Protein AF-A0AA48L4N9-F1 (afdb_monomer_lite)

Organism: NCBI:txid279322

Secondary structure (DSSP, 8-state):
----PPPEEEE--SSS-HHHHHHHHHHHHHH-TTSPEEEE---SS---SSSS-HHHHHHHHHHHHHHHHHHHHHHHS-TT-TT-EEEEEEEEEE---TT-----HHHHHTSS--------EEEEEEEESS---GGGSTTEEEEEEE----------------------------------------------------PPPPPPP-

Foldseek 3Di:
DPDLPDAAEDEFWLDDDLVVVLVVLLVCCVVCQAHKHKYKHDDPDDDPDPDDARQVSRVVVSVVSVVSSQVVNLVPDDVVCQLWWKKKKKAKDWDDPPCPPPPPVCVVVVPPDPDDDDTHMMMMMMIHRDDPPCCPPPRIDMDIGGNPPPPPPPPPDPDDDDDDDDDDDDDDDDDDDDDDDDDDDDDDDDDDDDDDDDDDDDDDDD

Sequence (206 aa):
MDEAEEPHRIRITTSGKTAPLALEALTFLKNNPTRPLVLHTIPLEPSTKPGLHPATLAAPRLVSLVEKVKREYIASLSPKKEKQGLWQYTETGLVVPAETERPSLERVLSGKTKPKMTHRPYLEITLSTQPLGLEKGRNVTCQTVFVERRRGSRGKGKSKTEEGDEDGGGGHNSGGELCADVGEPVARMKRKSEVTAVSPSKRPRT

pLDDT: mean 81.25, std 17.07, range [40.97, 98.5]

Structure (mmCIF, N/CA/C/O backbone):
data_AF-A0AA48L4N9-F1
#
_entry.id   AF-A0AA48L4N9-F1
#
loop_
_atom_site.group_PDB
_atom_site.id
_atom_site.type_symbol
_atom_site.label_atom_id
_atom_site.label_alt_id
_atom_site.label_comp_id
_atom_site.label_asym_id
_atom_site.label_entity_id
_atom_site.label_seq_id
_atom_site.pdbx_PDB_ins_code
_atom_site.Cartn_x
_atom_site.Cartn_y
_atom_site.Cartn_z
_atom_site.occupancy
_atom_site.B_iso_or_equiv
_atom_site.auth_seq_id
_atom_site.auth_comp_id
_atom_site.auth_asym_id
_atom_site.auth_atom_id
_atom_site.pdbx_PDB_model_num
ATOM 1 N N . MET A 1 1 ? -30.398 -4.428 -5.389 1.00 43.22 1 MET A N 1
ATOM 2 C CA . MET A 1 1 ? -29.175 -4.668 -6.177 1.00 43.22 1 MET A CA 1
ATOM 3 C C . MET A 1 1 ? -28.264 -3.516 -5.828 1.00 43.22 1 MET A C 1
ATOM 5 O O . MET A 1 1 ? -28.372 -2.472 -6.452 1.00 43.22 1 MET A O 1
ATOM 9 N N . ASP A 1 2 ? -27.518 -3.646 -4.734 1.00 54.47 2 ASP A N 1
ATOM 10 C CA . ASP A 1 2 ? -26.580 -2.608 -4.318 1.00 54.47 2 ASP A CA 1
ATOM 11 C C . ASP A 1 2 ? -25.495 -2.510 -5.389 1.00 54.47 2 ASP A C 1
ATOM 13 O O . ASP A 1 2 ? -24.829 -3.504 -5.693 1.00 54.47 2 ASP A O 1
ATOM 17 N N . GLU A 1 3 ? -25.382 -1.346 -6.026 1.00 65.56 3 GLU A N 1
ATOM 18 C CA . GLU A 1 3 ? -24.263 -1.041 -6.909 1.00 65.56 3 GLU A CA 1
ATOM 19 C C . GLU A 1 3 ? -22.984 -1.292 -6.112 1.00 65.56 3 GLU A C 1
ATOM 21 O O . GLU A 1 3 ? -22.753 -0.666 -5.077 1.00 65.56 3 GLU A O 1
ATOM 26 N N . ALA A 1 4 ? -22.188 -2.271 -6.544 1.00 68.81 4 ALA A N 1
ATOM 27 C CA . ALA A 1 4 ? -20.903 -2.561 -5.933 1.00 68.81 4 ALA A CA 1
ATOM 28 C C . ALA A 1 4 ? -20.014 -1.328 -6.127 1.00 68.81 4 ALA A C 1
ATOM 30 O O . ALA A 1 4 ? -19.430 -1.136 -7.193 1.00 68.81 4 ALA A O 1
ATOM 31 N N . GLU A 1 5 ? -19.993 -0.458 -5.118 1.00 85.94 5 GLU A N 1
ATOM 32 C CA . GLU A 1 5 ? -19.334 0.835 -5.196 1.00 85.94 5 GLU A CA 1
ATOM 33 C C . GLU A 1 5 ? -17.850 0.619 -5.506 1.00 85.94 5 GLU A C 1
ATOM 35 O O . GLU A 1 5 ? -17.136 -0.091 -4.790 1.00 85.94 5 GLU A O 1
ATOM 40 N N . GLU A 1 6 ? -17.394 1.191 -6.620 1.00 93.31 6 GLU A N 1
ATOM 41 C CA . GLU A 1 6 ? -16.059 0.936 -7.149 1.00 93.31 6 GLU A CA 1
ATOM 42 C C . GLU A 1 6 ? -14.987 1.289 -6.101 1.00 93.31 6 GLU A C 1
ATOM 44 O O . GLU A 1 6 ? -15.064 2.364 -5.508 1.00 93.31 6 GLU A O 1
ATOM 49 N N . PRO A 1 7 ? -13.963 0.455 -5.843 1.00 96.19 7 PRO A N 1
ATOM 50 C CA . PRO A 1 7 ? -12.910 0.767 -4.872 1.00 96.19 7 PRO A CA 1
ATOM 51 C C . PRO A 1 7 ? -12.285 2.151 -5.107 1.00 96.19 7 PRO A C 1
ATOM 53 O O . PRO A 1 7 ? -11.991 2.526 -6.241 1.00 96.19 7 PRO A O 1
ATOM 56 N N . HIS A 1 8 ? -12.023 2.909 -4.039 1.00 97.44 8 HIS A N 1
ATOM 57 C CA . HIS A 1 8 ? -11.314 4.185 -4.173 1.00 97.44 8 HIS A CA 1
ATOM 58 C C . HIS A 1 8 ? -9.815 3.932 -4.327 1.00 97.44 8 HIS A C 1
ATOM 60 O O . HIS A 1 8 ? -9.183 3.363 -3.438 1.00 97.44 8 HIS A O 1
ATOM 66 N N . ARG A 1 9 ? -9.242 4.330 -5.466 1.00 97.88 9 ARG A N 1
ATOM 67 C CA . ARG A 1 9 ? -7.856 4.023 -5.840 1.00 97.88 9 ARG A CA 1
ATOM 68 C C . ARG A 1 9 ? -6.946 5.238 -5.663 1.00 97.88 9 ARG A C 1
ATOM 70 O O . ARG A 1 9 ? -7.189 6.288 -6.249 1.00 97.88 9 ARG A O 1
ATOM 77 N N . ILE A 1 10 ? -5.852 5.064 -4.921 1.00 97.56 10 ILE A N 1
ATOM 78 C CA . ILE A 1 10 ? -4.785 6.052 -4.740 1.00 97.56 10 ILE A CA 1
ATOM 79 C C . ILE A 1 10 ? -3.473 5.482 -5.284 1.00 97.56 10 ILE A C 1
ATOM 81 O O . ILE A 1 10 ? -2.927 4.492 -4.786 1.00 97.56 10 ILE A O 1
ATOM 85 N N . ARG A 1 11 ? -2.914 6.150 -6.293 1.00 97.00 11 ARG A N 1
ATOM 86 C CA . ARG A 1 11 ? -1.624 5.774 -6.875 1.00 97.00 11 ARG A CA 1
ATOM 87 C C . ARG A 1 11 ? -0.465 6.349 -6.066 1.00 97.00 11 ARG A C 1
ATOM 89 O O . ARG A 1 11 ? -0.359 7.560 -5.880 1.00 97.00 11 ARG A O 1
ATOM 96 N N . ILE A 1 12 ? 0.477 5.490 -5.686 1.00 97.81 12 ILE A N 1
ATOM 97 C CA . ILE A 1 12 ? 1.725 5.887 -5.031 1.00 97.81 12 ILE A CA 1
ATOM 98 C C . ILE A 1 12 ? 2.845 5.985 -6.058 1.00 97.81 12 ILE A C 1
ATOM 100 O O . ILE A 1 12 ? 3.190 5.023 -6.745 1.00 97.81 12 ILE A O 1
ATOM 104 N N . THR A 1 13 ? 3.433 7.173 -6.148 1.00 96.69 13 THR A N 1
ATOM 105 C CA . THR A 1 13 ? 4.569 7.467 -7.022 1.00 96.69 13 THR A CA 1
ATOM 106 C C . THR A 1 13 ? 5.858 7.615 -6.213 1.00 96.69 13 THR A C 1
ATOM 108 O O . THR A 1 13 ? 5.858 7.673 -4.980 1.00 96.69 13 THR A O 1
ATOM 111 N N . THR A 1 14 ? 6.990 7.669 -6.913 1.00 95.19 14 THR A N 1
ATOM 112 C CA . THR A 1 14 ? 8.309 7.876 -6.298 1.00 95.19 14 THR A CA 1
ATOM 113 C C . THR A 1 14 ? 8.463 9.274 -5.691 1.00 95.19 14 THR A C 1
ATOM 115 O O . THR A 1 14 ? 9.240 9.459 -4.755 1.00 95.19 14 THR A O 1
ATOM 118 N N . SER A 1 15 ? 7.706 10.257 -6.185 1.00 92.69 15 SER A N 1
ATOM 119 C CA . SER A 1 15 ? 7.780 11.665 -5.796 1.00 92.69 15 SER A CA 1
ATOM 120 C C . SER A 1 15 ? 6.551 12.130 -5.000 1.00 92.69 15 SER A C 1
ATOM 122 O O . SER A 1 15 ? 5.543 11.441 -4.866 1.00 92.69 15 SER A O 1
ATOM 124 N N . GLY A 1 16 ? 6.647 13.304 -4.374 1.00 93.12 16 GLY A N 1
ATOM 125 C CA . GLY A 1 16 ? 5.565 13.909 -3.584 1.00 93.12 16 GLY A CA 1
ATOM 126 C C . GLY A 1 16 ? 5.697 13.690 -2.075 1.00 93.12 16 GLY A C 1
ATOM 127 O O . GLY A 1 16 ? 6.661 13.086 -1.605 1.00 93.12 16 GLY A O 1
ATOM 128 N N . LYS A 1 17 ? 4.726 14.191 -1.311 1.00 96.81 17 LYS A N 1
ATOM 129 C CA . LYS A 1 17 ? 4.701 14.109 0.156 1.00 96.81 17 LYS A CA 1
ATOM 130 C C . LYS A 1 17 ? 3.718 13.020 0.594 1.00 96.81 17 LYS A C 1
ATOM 132 O O . LYS A 1 17 ? 2.605 12.965 0.087 1.00 96.81 17 LYS A O 1
ATOM 137 N N . THR A 1 18 ? 4.105 12.174 1.547 1.00 96.69 18 THR A N 1
ATOM 138 C CA . THR A 1 18 ? 3.243 11.092 2.070 1.00 96.69 18 THR A CA 1
ATOM 139 C C . THR A 1 18 ? 2.185 11.588 3.052 1.00 96.69 18 THR A C 1
ATOM 141 O O . THR A 1 18 ? 1.129 10.981 3.163 1.00 96.69 18 THR A O 1
ATOM 144 N N . ALA A 1 19 ? 2.443 12.693 3.756 1.00 97.19 19 ALA A N 1
ATOM 145 C CA . ALA A 1 19 ? 1.516 13.257 4.735 1.00 97.19 19 ALA A CA 1
ATOM 146 C C . ALA A 1 19 ? 0.118 13.595 4.171 1.00 97.19 19 ALA A C 1
ATOM 148 O O . ALA A 1 19 ? -0.846 13.115 4.760 1.00 97.19 19 ALA A O 1
ATOM 149 N N . PRO A 1 20 ? -0.030 14.343 3.057 1.00 98.06 20 PRO A N 1
ATOM 150 C CA . PRO A 1 20 ? -1.355 14.625 2.501 1.00 98.06 20 PRO A CA 1
ATOM 151 C C . PRO A 1 20 ? -2.091 13.354 2.055 1.00 98.06 20 PRO A C 1
ATOM 153 O O . PRO A 1 20 ? -3.266 13.211 2.361 1.00 98.06 20 PRO A O 1
ATOM 156 N N . LEU A 1 21 ? -1.387 12.395 1.440 1.00 98.19 21 LEU A N 1
ATOM 157 C CA . LEU A 1 21 ? -1.974 11.110 1.035 1.00 98.19 21 LEU A CA 1
ATOM 158 C C . LEU A 1 21 ? -2.482 10.303 2.237 1.00 98.19 21 LEU A C 1
ATOM 160 O O . LEU A 1 21 ? -3.503 9.632 2.148 1.00 98.19 21 LEU A O 1
ATOM 164 N N . ALA A 1 22 ? -1.776 10.364 3.371 1.00 98.31 22 ALA A N 1
ATOM 165 C CA . ALA A 1 22 ? -2.206 9.687 4.591 1.00 98.31 22 ALA A CA 1
ATOM 166 C C . ALA A 1 22 ? -3.497 10.307 5.137 1.00 98.31 22 ALA A C 1
ATOM 168 O O . ALA A 1 22 ? -4.407 9.580 5.521 1.00 98.31 22 ALA A O 1
ATOM 169 N N . LEU A 1 23 ? -3.583 11.641 5.140 1.00 98.19 23 LEU A N 1
ATOM 170 C CA . LEU A 1 23 ? -4.777 12.360 5.583 1.00 98.19 23 LEU A CA 1
ATOM 171 C C . LEU A 1 23 ? -5.979 12.054 4.685 1.00 98.19 23 LEU A C 1
ATOM 173 O O . LEU A 1 23 ? -7.061 11.776 5.197 1.00 98.19 23 LEU A O 1
ATOM 177 N N . GLU A 1 24 ? -5.782 12.056 3.368 1.00 98.25 24 GLU A N 1
ATOM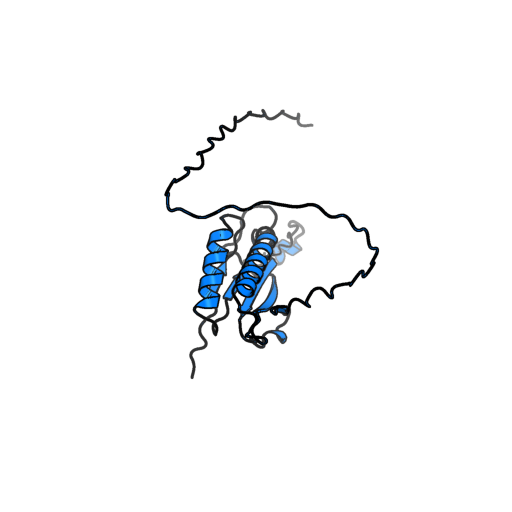 178 C CA . GLU A 1 24 ? -6.801 11.685 2.383 1.00 98.25 24 GLU A CA 1
ATOM 179 C C . GLU A 1 24 ? -7.308 10.256 2.615 1.00 98.25 24 GLU A C 1
ATOM 181 O O . GLU A 1 24 ? -8.504 10.050 2.814 1.00 98.25 24 GLU A O 1
ATOM 186 N N . ALA A 1 25 ? -6.395 9.285 2.720 1.00 98.31 25 ALA A N 1
ATOM 187 C CA . ALA A 1 25 ? -6.717 7.889 3.008 1.00 98.31 25 ALA A CA 1
ATOM 188 C C . ALA A 1 25 ? -7.495 7.713 4.325 1.00 98.31 25 ALA A C 1
ATOM 190 O O . ALA A 1 25 ? -8.476 6.972 4.385 1.00 98.31 25 ALA A O 1
ATOM 191 N N . LEU A 1 26 ? -7.082 8.407 5.389 1.00 98.06 26 LEU A N 1
ATOM 192 C CA . LEU A 1 26 ? -7.761 8.362 6.685 1.00 98.06 26 LEU A CA 1
ATOM 193 C C . LEU A 1 26 ? -9.154 8.978 6.634 1.00 98.06 26 LEU A C 1
ATOM 195 O O . LEU A 1 26 ? -10.079 8.450 7.246 1.00 98.06 26 LEU A O 1
ATOM 199 N N . THR A 1 27 ? -9.295 10.093 5.923 1.00 98.06 27 THR A N 1
ATOM 200 C CA . THR A 1 27 ? -10.578 10.777 5.737 1.00 98.06 27 THR A CA 1
ATOM 201 C C . THR A 1 27 ? -11.531 9.874 4.966 1.00 98.06 27 THR A C 1
ATOM 203 O O . THR A 1 27 ? -12.667 9.671 5.386 1.00 98.06 27 THR A O 1
ATOM 206 N N . PHE A 1 28 ? -11.036 9.239 3.902 1.00 98.00 28 PHE A N 1
ATOM 207 C CA . PHE A 1 28 ? -11.793 8.284 3.110 1.00 98.00 28 PHE A CA 1
ATOM 208 C C . PHE A 1 28 ? -12.288 7.091 3.942 1.00 98.00 28 PHE A C 1
ATOM 210 O O . PHE A 1 28 ? -13.485 6.816 3.944 1.00 98.00 28 PHE A O 1
ATOM 217 N N . LEU A 1 29 ? -11.406 6.427 4.702 1.00 97.00 29 LEU A N 1
ATOM 218 C CA . LEU A 1 29 ? -11.773 5.263 5.527 1.00 97.00 29 LEU A CA 1
ATOM 219 C C . LEU A 1 29 ? -12.779 5.599 6.641 1.00 97.00 29 LEU A C 1
ATOM 221 O O . LEU A 1 29 ? -13.528 4.727 7.078 1.00 97.00 29 LEU A O 1
ATOM 225 N N . LYS A 1 30 ? -12.781 6.844 7.133 1.00 95.75 30 LYS A N 1
ATOM 226 C CA . LYS A 1 30 ? -13.740 7.311 8.147 1.00 95.75 30 LYS A CA 1
ATOM 227 C C . LYS A 1 30 ? -15.105 7.623 7.545 1.00 95.75 30 LYS A C 1
ATOM 229 O O . LYS A 1 30 ? -16.116 7.298 8.159 1.00 95.75 30 LYS A O 1
ATOM 234 N N . ASN A 1 31 ? -15.120 8.238 6.366 1.00 96.81 31 ASN A N 1
ATOM 235 C CA . ASN A 1 31 ? -16.351 8.676 5.716 1.00 96.81 31 ASN A CA 1
ATOM 236 C C . ASN A 1 31 ? -17.063 7.528 4.985 1.00 96.81 31 ASN A C 1
ATOM 238 O O . ASN A 1 31 ? -18.287 7.527 4.925 1.00 96.81 31 ASN A O 1
ATOM 242 N N . ASN A 1 32 ? -16.316 6.540 4.478 1.00 96.56 32 ASN A N 1
ATOM 243 C CA . ASN A 1 32 ? -16.841 5.452 3.648 1.00 96.56 32 ASN A CA 1
ATOM 244 C C . ASN A 1 32 ? -16.434 4.076 4.213 1.00 96.56 32 ASN A C 1
ATOM 246 O O . ASN A 1 32 ? -15.574 3.404 3.645 1.00 96.56 32 ASN A O 1
ATOM 250 N N . PRO A 1 33 ? -17.011 3.622 5.343 1.00 93.69 33 PRO A N 1
ATOM 251 C CA . PRO A 1 33 ? -16.568 2.392 6.006 1.00 93.69 33 PRO A CA 1
ATOM 252 C C . PRO A 1 33 ? -16.837 1.119 5.188 1.00 93.69 33 PRO A C 1
ATOM 254 O O . PRO A 1 33 ? -16.114 0.134 5.331 1.00 93.69 33 PRO A O 1
ATOM 257 N N . THR A 1 34 ? -17.866 1.121 4.342 1.00 94.38 34 THR A N 1
ATOM 258 C CA . THR A 1 34 ? -18.246 -0.006 3.475 1.00 94.38 34 THR A CA 1
ATOM 259 C C . THR A 1 34 ? -17.372 -0.119 2.231 1.00 94.38 34 THR A C 1
ATOM 261 O O . THR A 1 34 ? -17.282 -1.198 1.648 1.00 94.38 34 THR A O 1
ATOM 264 N N . ARG A 1 35 ? -16.718 0.974 1.822 1.00 95.88 35 ARG A N 1
ATOM 265 C CA . ARG A 1 35 ? -15.995 1.051 0.557 1.00 95.88 35 ARG A CA 1
ATOM 266 C C . ARG A 1 35 ? -14.500 0.792 0.761 1.00 95.88 35 ARG A C 1
ATOM 268 O O . ARG A 1 35 ? -13.866 1.463 1.579 1.00 95.88 35 ARG A O 1
ATOM 275 N N . PRO A 1 36 ? -13.897 -0.141 0.010 1.00 97.12 36 PRO A N 1
ATOM 276 C CA . PRO A 1 36 ? -12.476 -0.426 0.134 1.00 97.12 36 PRO A CA 1
ATOM 277 C C . PRO A 1 36 ? -11.601 0.695 -0.446 1.00 97.12 36 PRO A C 1
ATOM 279 O O . PRO A 1 36 ? -11.910 1.289 -1.484 1.00 97.12 36 PRO A O 1
ATOM 282 N N . LEU A 1 37 ? -10.472 0.944 0.222 1.00 98.12 37 LEU A N 1
ATOM 283 C CA . LEU A 1 37 ? -9.410 1.847 -0.216 1.00 98.12 37 LEU A CA 1
ATOM 284 C C . LEU A 1 37 ? -8.263 1.037 -0.820 1.00 98.12 37 LEU A C 1
ATOM 286 O O . LEU A 1 37 ? -7.670 0.210 -0.134 1.00 98.12 37 LEU A O 1
ATOM 290 N N . VAL A 1 38 ? -7.890 1.319 -2.060 1.00 98.38 38 VAL A N 1
ATOM 291 C CA . VAL A 1 38 ? -6.822 0.626 -2.784 1.00 98.38 38 VAL A CA 1
ATOM 292 C C . VAL A 1 38 ? -5.638 1.564 -2.977 1.00 98.38 38 VAL A C 1
ATOM 294 O O . VAL A 1 38 ? -5.750 2.583 -3.652 1.00 98.38 38 VAL A O 1
ATOM 297 N N . LEU A 1 39 ? -4.478 1.216 -2.425 1.00 98.50 39 LEU A N 1
ATOM 298 C CA . LEU A 1 39 ? -3.225 1.938 -2.636 1.00 98.50 39 LEU A CA 1
ATOM 299 C C . LEU A 1 39 ? -2.275 1.089 -3.485 1.00 98.50 39 LEU A C 1
ATOM 301 O O . LEU A 1 39 ? -1.935 -0.024 -3.094 1.00 98.50 39 LEU A O 1
ATOM 305 N N . HIS A 1 40 ? -1.811 1.598 -4.628 1.00 98.06 40 HIS A N 1
ATOM 306 C CA . HIS A 1 40 ? -1.042 0.785 -5.583 1.00 98.06 40 HIS A CA 1
ATOM 307 C C . HIS A 1 40 ? 0.141 1.521 -6.222 1.00 98.06 40 HIS A C 1
ATOM 309 O O . HIS A 1 40 ? 0.184 2.750 -6.278 1.00 98.06 40 HIS A O 1
ATOM 315 N N . THR A 1 41 ? 1.109 0.761 -6.746 1.00 97.50 41 THR A N 1
ATOM 316 C CA . THR A 1 41 ? 2.294 1.288 -7.459 1.00 97.50 41 THR A CA 1
ATOM 317 C C . THR A 1 41 ? 2.231 1.154 -8.982 1.00 97.50 41 THR A C 1
ATOM 319 O O . THR A 1 41 ? 3.195 1.508 -9.667 1.00 97.50 41 THR A O 1
ATOM 322 N N . ILE A 1 42 ? 1.114 0.661 -9.530 1.00 94.88 42 ILE A N 1
ATOM 323 C CA . ILE A 1 42 ? 0.928 0.461 -10.978 1.00 94.88 42 ILE A CA 1
ATOM 324 C C . ILE A 1 42 ? 1.223 1.779 -11.732 1.00 94.88 42 ILE A C 1
ATOM 326 O O . ILE A 1 42 ? 0.655 2.828 -11.398 1.00 94.88 42 ILE A O 1
ATOM 330 N N . PRO A 1 43 ? 2.152 1.779 -12.707 1.00 88.12 43 PRO A N 1
ATOM 331 C CA . PRO A 1 43 ? 2.446 2.960 -13.506 1.00 88.12 43 PRO A CA 1
ATOM 332 C C . PRO A 1 43 ? 1.321 3.214 -14.515 1.00 88.12 43 PRO A C 1
ATOM 334 O O . PRO A 1 43 ? 0.747 2.272 -15.048 1.00 88.12 43 PRO A O 1
ATOM 337 N N . LEU A 1 44 ? 1.050 4.486 -14.812 1.00 85.56 44 LEU A N 1
ATOM 338 C CA . LEU A 1 44 ? 0.113 4.843 -15.882 1.00 85.56 44 LEU A CA 1
ATOM 339 C C . LEU A 1 44 ? 0.730 4.609 -17.270 1.00 85.56 44 LEU A C 1
ATOM 341 O O . LEU A 1 44 ? 0.046 4.178 -18.181 1.00 85.56 44 LEU A O 1
ATOM 345 N N . GLU A 1 45 ? 2.041 4.840 -17.394 1.00 85.00 45 GLU A N 1
ATOM 346 C CA . GLU A 1 45 ? 2.760 4.829 -18.669 1.00 85.00 45 GLU A CA 1
ATOM 347 C C . GLU A 1 45 ? 4.042 3.986 -18.585 1.00 85.00 45 GLU A C 1
ATOM 349 O O . GLU A 1 45 ? 4.681 3.932 -17.520 1.00 85.00 45 GLU A O 1
ATOM 354 N N . PRO A 1 46 ? 4.471 3.347 -19.689 1.00 80.19 46 PRO A N 1
ATOM 355 C CA . PRO A 1 46 ? 5.742 2.640 -19.746 1.00 80.19 46 PRO A CA 1
ATOM 356 C C . PRO A 1 46 ? 6.911 3.619 -19.561 1.00 80.19 46 PRO A C 1
ATOM 358 O O . PRO A 1 46 ? 7.109 4.550 -20.338 1.00 80.19 46 PRO A O 1
ATOM 361 N N . SER A 1 47 ? 7.736 3.394 -18.536 1.00 79.00 47 SER A N 1
ATOM 362 C CA . SER A 1 47 ? 8.973 4.161 -18.361 1.00 79.00 47 SER A CA 1
ATOM 363 C C . SER A 1 47 ? 9.970 3.816 -19.468 1.00 79.00 47 SER A C 1
ATOM 365 O O . SER A 1 47 ? 10.404 2.671 -19.576 1.00 79.00 47 SER A O 1
ATOM 367 N N . THR A 1 48 ? 10.395 4.816 -20.240 1.00 79.75 48 THR A N 1
ATOM 368 C CA . THR A 1 48 ? 11.447 4.693 -21.266 1.00 79.75 48 THR A CA 1
ATOM 369 C C . THR A 1 48 ? 12.862 4.755 -20.687 1.00 79.75 48 THR A C 1
ATOM 371 O O . THR A 1 48 ? 13.838 4.479 -21.383 1.00 79.75 48 THR A O 1
ATOM 374 N N . LYS A 1 49 ? 12.999 5.122 -19.407 1.00 81.62 49 LYS A N 1
ATOM 375 C CA . LYS A 1 49 ? 14.303 5.319 -18.771 1.00 81.62 49 LYS A CA 1
ATOM 376 C C . LYS A 1 49 ? 14.939 3.978 -18.387 1.00 81.62 49 LYS A C 1
ATOM 378 O O . LYS A 1 49 ? 14.269 3.165 -17.746 1.00 81.62 49 LYS A O 1
ATOM 383 N N . PRO A 1 50 ? 16.227 3.758 -18.712 1.00 78.88 50 PRO A N 1
ATOM 384 C CA . PRO A 1 50 ? 16.959 2.594 -18.233 1.00 78.88 50 PRO A CA 1
ATOM 385 C C . PRO A 1 50 ? 17.128 2.682 -16.710 1.00 78.88 50 PRO A C 1
ATOM 387 O O . PRO A 1 50 ? 17.552 3.711 -16.187 1.00 78.88 50 PRO A O 1
ATOM 390 N N . GLY A 1 51 ? 16.791 1.610 -15.995 1.00 86.81 51 GLY A N 1
ATOM 391 C CA . GLY A 1 51 ? 16.906 1.547 -14.539 1.00 86.81 51 GLY A CA 1
ATOM 392 C C . GLY A 1 51 ? 15.838 0.668 -13.899 1.00 86.81 51 GLY A C 1
ATOM 393 O O . GLY A 1 51 ? 15.111 -0.054 -14.583 1.00 86.81 51 GLY A O 1
ATOM 394 N N . LEU A 1 52 ? 15.757 0.730 -12.569 1.00 89.38 52 LEU A N 1
ATOM 395 C CA . LEU A 1 52 ? 14.722 0.031 -11.817 1.00 89.38 52 LEU A CA 1
ATOM 396 C C . LEU A 1 52 ? 13.347 0.637 -12.127 1.00 89.38 52 LEU A C 1
ATOM 398 O O . LEU A 1 52 ? 13.197 1.856 -12.221 1.00 89.38 52 LEU A O 1
ATOM 402 N N . HIS A 1 53 ? 12.341 -0.219 -12.280 1.00 90.19 53 HIS A N 1
ATOM 403 C CA . HIS A 1 53 ? 10.996 0.213 -12.634 1.00 90.19 53 HIS A CA 1
ATOM 404 C C . HIS A 1 53 ? 10.410 1.156 -11.554 1.00 90.19 53 HIS A C 1
ATOM 406 O O . HIS A 1 53 ? 10.564 0.876 -10.360 1.00 90.19 53 HIS A O 1
ATOM 412 N N . PRO A 1 54 ? 9.702 2.249 -11.921 1.00 92.19 54 PRO A N 1
ATOM 413 C CA . PRO A 1 54 ? 9.175 3.215 -10.950 1.00 92.19 54 PRO A CA 1
ATOM 414 C C . PRO A 1 54 ? 8.281 2.598 -9.872 1.00 92.19 54 PRO A C 1
ATOM 416 O O . PRO A 1 54 ? 8.297 3.054 -8.732 1.00 92.19 54 PRO A O 1
ATOM 419 N N . ALA A 1 55 ? 7.538 1.540 -10.210 1.00 93.50 55 ALA A N 1
ATOM 420 C CA . ALA A 1 55 ? 6.696 0.834 -9.248 1.00 93.50 55 ALA A CA 1
ATOM 421 C C . ALA A 1 55 ? 7.517 0.174 -8.127 1.00 93.50 55 ALA A C 1
ATOM 423 O O . ALA A 1 55 ? 7.129 0.228 -6.962 1.00 93.50 55 ALA A O 1
ATOM 424 N N . THR A 1 56 ? 8.686 -0.386 -8.459 1.00 94.50 56 THR A N 1
ATOM 425 C CA . THR A 1 56 ? 9.606 -0.970 -7.474 1.00 94.50 56 THR A CA 1
ATOM 426 C C . THR A 1 56 ? 10.179 0.106 -6.560 1.00 94.50 56 THR A C 1
ATOM 428 O O . THR A 1 56 ? 10.258 -0.088 -5.352 1.00 94.50 56 THR A O 1
ATOM 431 N N . LEU A 1 57 ? 10.524 1.269 -7.119 1.00 95.25 57 LEU A N 1
ATOM 432 C CA . LEU A 1 57 ? 11.021 2.407 -6.343 1.00 95.25 57 LEU A CA 1
ATOM 433 C C . LEU A 1 57 ? 9.943 3.004 -5.422 1.00 95.25 57 LEU A C 1
ATOM 435 O O . LEU A 1 57 ? 10.262 3.513 -4.351 1.00 95.25 57 LEU A O 1
ATOM 439 N N . ALA A 1 58 ? 8.669 2.942 -5.817 1.00 96.88 58 ALA A N 1
ATOM 440 C CA . ALA A 1 58 ? 7.549 3.444 -5.022 1.00 96.88 58 ALA A CA 1
ATOM 441 C C . ALA A 1 58 ? 7.093 2.472 -3.914 1.00 96.88 58 ALA A C 1
ATOM 443 O O . ALA A 1 58 ? 6.445 2.906 -2.961 1.00 96.88 58 ALA A O 1
ATOM 444 N N . ALA A 1 59 ? 7.439 1.182 -3.995 1.00 97.12 59 ALA A N 1
ATOM 445 C CA . ALA A 1 59 ? 6.946 0.162 -3.067 1.00 97.12 59 ALA A CA 1
ATOM 446 C C . ALA A 1 59 ? 7.300 0.423 -1.583 1.00 97.12 59 ALA A C 1
ATOM 448 O O . ALA A 1 59 ? 6.383 0.391 -0.760 1.00 97.12 59 ALA A O 1
ATOM 449 N N . PRO A 1 60 ? 8.546 0.784 -1.197 1.00 97.75 60 PRO A N 1
ATOM 450 C CA . PRO A 1 60 ? 8.866 1.084 0.207 1.00 97.75 60 PRO A CA 1
ATOM 451 C C . PRO A 1 60 ? 8.046 2.252 0.770 1.00 97.75 60 PRO A C 1
ATOM 453 O O . PRO A 1 60 ? 7.662 2.278 1.943 1.00 97.75 60 PRO A O 1
ATOM 456 N N . ARG A 1 61 ? 7.743 3.225 -0.093 1.00 97.44 61 ARG A N 1
ATOM 457 C CA . ARG A 1 61 ? 6.933 4.387 0.255 1.00 97.44 61 ARG A CA 1
ATOM 458 C C . ARG A 1 61 ? 5.455 4.029 0.413 1.00 97.44 61 ARG A C 1
ATOM 460 O O . ARG A 1 61 ? 4.837 4.532 1.348 1.00 97.44 61 ARG A O 1
ATOM 467 N N . LEU A 1 62 ? 4.910 3.165 -0.449 1.00 98.19 62 LEU A N 1
ATOM 468 C CA . LEU A 1 62 ? 3.555 2.619 -0.303 1.00 98.19 62 LEU A CA 1
ATOM 469 C C . LEU A 1 62 ? 3.399 1.925 1.056 1.00 98.19 62 LEU A C 1
ATOM 471 O O . LEU A 1 62 ? 2.482 2.257 1.801 1.00 98.19 62 LEU A O 1
ATOM 475 N N . VAL A 1 63 ? 4.334 1.041 1.417 1.00 98.19 63 VAL A N 1
ATOM 476 C CA . VAL A 1 63 ? 4.312 0.346 2.715 1.00 98.19 63 VAL A CA 1
ATOM 477 C C . VAL A 1 63 ? 4.365 1.352 3.867 1.00 98.19 63 VAL A C 1
ATOM 479 O O . VAL A 1 63 ? 3.532 1.309 4.766 1.00 98.19 63 VAL A O 1
ATOM 482 N N . SER A 1 64 ? 5.278 2.325 3.809 1.00 98.25 64 SER A N 1
ATOM 483 C CA . SER A 1 64 ? 5.399 3.362 4.846 1.00 98.25 64 SER A CA 1
ATOM 484 C C . SER A 1 64 ? 4.112 4.178 5.026 1.00 98.25 64 SER A C 1
ATOM 486 O O . SER A 1 64 ? 3.736 4.510 6.152 1.00 98.25 64 SER A O 1
ATOM 488 N N . LEU A 1 65 ? 3.438 4.508 3.920 1.00 98.50 65 LEU A N 1
ATOM 489 C CA . LEU A 1 65 ? 2.163 5.219 3.927 1.00 98.50 65 LEU A CA 1
ATOM 490 C C . LEU A 1 65 ? 1.056 4.371 4.556 1.00 98.50 65 LEU A C 1
ATOM 492 O O . LEU A 1 65 ? 0.363 4.853 5.447 1.00 98.50 65 LEU A O 1
ATOM 496 N N . VAL A 1 66 ? 0.921 3.116 4.127 1.00 98.44 66 VAL A N 1
ATOM 497 C CA . VAL A 1 66 ? -0.066 2.170 4.661 1.00 98.44 66 VAL A CA 1
ATOM 498 C C . VAL A 1 66 ? 0.129 2.003 6.163 1.00 98.44 66 VAL A C 1
ATOM 500 O O . VAL A 1 66 ? -0.817 2.183 6.918 1.00 98.44 66 VAL A O 1
ATOM 503 N N . GLU A 1 67 ? 1.357 1.769 6.630 1.00 98.06 67 GLU A N 1
ATOM 504 C CA . GLU A 1 67 ? 1.646 1.653 8.064 1.00 98.06 67 GLU A CA 1
ATOM 505 C C . GLU A 1 67 ? 1.265 2.913 8.852 1.00 98.06 67 GLU A C 1
ATOM 507 O O . GLU A 1 67 ? 0.767 2.825 9.977 1.00 98.06 67 GLU A O 1
ATOM 512 N N . LYS A 1 68 ? 1.466 4.101 8.270 1.00 97.88 68 LYS A N 1
ATOM 513 C CA . LYS A 1 68 ? 1.032 5.361 8.880 1.00 97.88 68 LYS A CA 1
ATOM 514 C C . LYS A 1 68 ? -0.494 5.438 8.985 1.00 97.88 68 LYS A C 1
ATOM 516 O O . LYS A 1 68 ? -0.998 5.713 10.071 1.00 97.88 68 LYS A O 1
ATOM 521 N N . VAL A 1 69 ? -1.210 5.133 7.900 1.00 98.19 69 VAL A N 1
ATOM 522 C CA . VAL A 1 69 ? -2.682 5.101 7.869 1.00 98.19 69 VAL A CA 1
ATOM 523 C C . VAL A 1 69 ? -3.222 4.098 8.889 1.00 98.19 69 VAL A C 1
ATOM 525 O O . VAL A 1 69 ? -4.099 4.447 9.670 1.00 98.19 69 VAL A O 1
ATOM 528 N N . LYS A 1 70 ? -2.658 2.885 8.963 1.00 97.31 70 LYS A N 1
ATOM 529 C CA . LYS A 1 70 ? -3.068 1.866 9.942 1.00 97.31 70 LYS A CA 1
ATOM 530 C C . LYS A 1 70 ? -2.933 2.367 11.377 1.00 97.31 70 LYS A C 1
ATOM 532 O O . LYS A 1 70 ? -3.891 2.290 12.142 1.00 97.31 70 LYS A O 1
ATOM 537 N N . ARG A 1 71 ? -1.765 2.909 11.741 1.00 96.25 71 ARG A N 1
ATOM 538 C CA . ARG A 1 71 ? -1.515 3.430 13.094 1.00 96.25 71 ARG A CA 1
ATOM 539 C C . ARG A 1 71 ? -2.475 4.556 13.464 1.00 96.25 71 ARG A C 1
ATOM 541 O O . ARG A 1 71 ? -3.050 4.520 14.546 1.00 96.25 71 ARG A O 1
ATOM 548 N N . GLU A 1 72 ? -2.658 5.533 12.580 1.00 96.75 72 GLU A N 1
ATOM 549 C CA . GLU A 1 72 ? -3.533 6.683 12.841 1.00 96.75 72 GLU A CA 1
ATOM 550 C C . GLU A 1 72 ? -5.015 6.291 12.871 1.00 96.75 72 GLU A C 1
ATOM 552 O O . GLU A 1 72 ? -5.764 6.778 13.719 1.00 96.75 72 GLU A O 1
ATOM 557 N N . TYR A 1 73 ? -5.438 5.363 12.007 1.00 96.19 73 TYR A N 1
ATOM 558 C CA . TYR A 1 73 ? -6.800 4.839 12.012 1.00 96.19 73 TYR A CA 1
ATOM 559 C C . TYR A 1 73 ? -7.099 4.121 13.330 1.00 96.19 73 TYR A C 1
ATOM 561 O O . TYR A 1 73 ? -8.048 4.488 14.021 1.00 96.19 73 TYR A O 1
ATOM 569 N N . ILE A 1 74 ? -6.245 3.173 13.730 1.00 94.00 74 ILE A N 1
ATOM 570 C CA . ILE A 1 74 ? -6.395 2.405 14.975 1.00 94.00 74 ILE A CA 1
ATOM 571 C C . ILE A 1 74 ? -6.343 3.322 16.198 1.00 94.00 74 ILE A C 1
ATOM 573 O O . ILE A 1 74 ? -7.153 3.161 17.104 1.00 94.00 74 ILE A O 1
ATOM 577 N N . ALA A 1 75 ? -5.449 4.314 16.214 1.00 93.50 75 ALA A N 1
ATOM 578 C CA . ALA A 1 75 ? -5.380 5.296 17.296 1.00 93.50 75 ALA A CA 1
ATOM 579 C C . ALA A 1 75 ? -6.660 6.141 17.418 1.00 93.50 75 ALA A C 1
ATOM 581 O O . ALA A 1 75 ? -6.996 6.585 18.513 1.00 93.50 75 ALA A O 1
ATOM 582 N N . SER A 1 76 ? -7.383 6.355 16.313 1.00 93.12 76 SER A N 1
ATOM 583 C CA . SER A 1 76 ? -8.665 7.066 16.321 1.00 93.12 76 SER A CA 1
ATOM 584 C C . SER A 1 76 ? -9.859 6.200 16.743 1.00 93.12 76 SER A C 1
ATOM 586 O O . SER A 1 76 ? -10.930 6.739 17.025 1.00 93.12 76 SER A O 1
ATOM 588 N N . LEU A 1 77 ? -9.697 4.873 16.816 1.00 91.81 77 LEU A N 1
ATOM 589 C CA . LEU A 1 77 ? -10.741 3.973 17.294 1.00 91.81 77 LEU A CA 1
ATOM 590 C C . LEU A 1 77 ? -10.819 4.008 18.824 1.00 91.81 77 LEU A C 1
ATOM 592 O O . LEU A 1 77 ? -9.832 3.837 19.536 1.00 91.81 77 LEU A O 1
ATOM 596 N N . SER A 1 78 ? -12.030 4.182 19.353 1.00 85.12 78 SER A N 1
ATOM 597 C CA . SER A 1 78 ? -12.267 4.088 20.793 1.00 85.12 78 SER A CA 1
ATOM 598 C C . SER A 1 78 ? -12.090 2.638 21.276 1.00 85.12 78 SER A C 1
ATOM 600 O O . SER A 1 78 ? -12.668 1.738 20.658 1.00 85.12 78 SER A O 1
ATOM 602 N N . PRO A 1 79 ? -11.445 2.387 22.430 1.00 79.38 79 PRO A N 1
ATOM 603 C CA . PRO A 1 79 ? -11.199 1.032 22.941 1.00 79.38 79 PRO A CA 1
ATOM 604 C C . PRO A 1 79 ? -12.478 0.257 23.303 1.00 79.38 79 PRO A C 1
ATOM 606 O O . PRO A 1 79 ? -12.429 -0.946 23.521 1.00 79.38 79 PRO A O 1
ATOM 609 N N . LYS A 1 80 ? -13.634 0.932 23.354 1.00 75.81 80 LYS A N 1
ATOM 610 C CA . LYS A 1 80 ? -14.935 0.331 23.684 1.00 75.81 80 LYS A CA 1
ATOM 611 C C . LYS A 1 80 ? -15.509 -0.541 22.556 1.00 75.81 80 LYS A C 1
ATOM 613 O O . LYS A 1 80 ? -16.443 -1.298 22.797 1.00 75.81 80 LYS A O 1
ATOM 618 N N . LYS A 1 81 ? -14.983 -0.443 21.328 1.00 72.06 81 LYS A N 1
ATOM 619 C CA . LYS A 1 81 ? -15.468 -1.193 20.157 1.00 72.06 81 LYS A CA 1
ATOM 620 C C . LYS A 1 81 ? -14.509 -2.333 19.823 1.00 72.06 81 LYS A C 1
ATOM 622 O O . LYS A 1 81 ? -13.744 -2.268 18.871 1.00 72.06 81 LYS A O 1
ATOM 627 N N . GLU A 1 82 ? -14.575 -3.400 20.606 1.00 63.78 82 GLU A N 1
ATOM 628 C CA . GLU A 1 82 ? -13.609 -4.516 20.601 1.00 63.78 82 GLU A CA 1
ATOM 629 C C . GLU A 1 82 ? -13.589 -5.366 19.322 1.00 63.78 82 GLU A C 1
ATOM 631 O O . GLU A 1 82 ? -12.787 -6.285 19.198 1.00 63.78 82 GLU A O 1
ATOM 636 N N . LYS A 1 83 ? -14.469 -5.066 18.363 1.00 74.69 83 LYS A N 1
ATOM 637 C CA . LYS A 1 83 ? -14.592 -5.789 17.092 1.00 74.69 83 LYS A CA 1
ATOM 638 C C . LYS A 1 83 ? -14.237 -4.936 15.874 1.00 74.69 83 LYS A C 1
ATOM 640 O O . LYS A 1 83 ? -14.417 -5.395 14.752 1.00 74.69 83 LYS A O 1
ATOM 645 N N . GLN A 1 84 ? -13.769 -3.701 16.072 1.00 83.31 84 GLN A N 1
ATOM 646 C CA . GLN A 1 84 ? -13.346 -2.848 14.964 1.00 83.31 84 GLN A CA 1
ATOM 647 C C . GLN A 1 84 ? -11.844 -2.998 14.721 1.00 83.31 84 GLN A C 1
ATOM 649 O O . GLN A 1 84 ? -11.019 -2.812 15.615 1.00 83.31 84 GLN A O 1
ATOM 654 N N . GLY A 1 85 ? -11.511 -3.359 13.489 1.00 91.31 85 GLY A N 1
ATOM 655 C CA . GLY A 1 85 ? -10.152 -3.489 12.995 1.00 91.31 85 GLY A CA 1
ATOM 656 C C . GLY A 1 85 ? -10.090 -3.081 11.532 1.00 91.31 85 GLY A C 1
ATOM 657 O O . GLY A 1 85 ? -11.082 -2.641 10.950 1.00 91.31 85 GLY A O 1
ATOM 658 N N . LEU A 1 86 ? -8.909 -3.229 10.951 1.00 96.12 86 LEU A N 1
ATOM 659 C CA . LEU A 1 86 ? -8.674 -2.966 9.544 1.00 96.12 86 LEU A CA 1
ATOM 660 C C . LEU A 1 86 ? -8.166 -4.242 8.877 1.00 96.12 86 LEU A C 1
ATOM 662 O O . LEU A 1 86 ? -7.182 -4.841 9.316 1.00 96.12 86 LEU A O 1
ATOM 666 N N . TRP A 1 87 ? -8.860 -4.651 7.824 1.00 97.25 87 TRP A N 1
ATOM 667 C CA . TRP A 1 87 ? -8.469 -5.733 6.936 1.00 97.25 87 TRP A CA 1
ATOM 668 C C . TRP A 1 87 ? -7.513 -5.176 5.890 1.00 97.25 87 TRP A C 1
ATOM 670 O O . TRP A 1 87 ? -7.792 -4.148 5.272 1.00 97.25 87 TRP A O 1
ATOM 680 N N . GLN A 1 88 ? -6.385 -5.849 5.708 1.00 97.75 88 GLN A N 1
ATOM 681 C CA . GLN A 1 88 ? -5.379 -5.537 4.710 1.00 97.75 88 GLN A CA 1
ATOM 682 C C . GLN A 1 88 ? -5.261 -6.717 3.751 1.00 97.75 88 GLN A C 1
ATOM 684 O O . GLN A 1 88 ? -4.926 -7.822 4.167 1.00 97.75 88 GLN A O 1
ATOM 689 N N . TYR A 1 89 ? -5.464 -6.457 2.466 1.00 98.19 89 TYR A N 1
ATOM 690 C CA . TYR A 1 89 ? -5.213 -7.410 1.392 1.00 98.19 89 TYR A CA 1
ATOM 691 C C . TYR A 1 89 ? -4.032 -6.906 0.577 1.00 98.19 89 TYR A C 1
ATOM 693 O O . TYR A 1 89 ? -4.060 -5.779 0.089 1.00 98.19 89 TYR A O 1
ATOM 701 N N . THR A 1 90 ? -2.975 -7.698 0.461 1.00 98.12 90 THR A N 1
ATOM 702 C CA . THR A 1 90 ? -1.780 -7.337 -0.299 1.00 98.12 90 THR A CA 1
ATOM 703 C C . THR A 1 90 ? -1.677 -8.224 -1.524 1.00 98.12 90 THR A C 1
ATOM 705 O O . THR A 1 90 ? -1.561 -9.439 -1.401 1.00 98.12 90 THR A O 1
ATOM 708 N N . GLU A 1 91 ? -1.699 -7.603 -2.695 1.00 97.38 91 GLU A N 1
ATOM 709 C CA . GLU A 1 91 ? -1.534 -8.261 -3.981 1.00 97.38 91 GLU A CA 1
ATOM 710 C C . GLU A 1 91 ? -0.200 -7.853 -4.610 1.00 97.38 91 GLU A C 1
ATOM 712 O O . GLU A 1 91 ? 0.189 -6.680 -4.619 1.00 97.38 91 GLU A O 1
ATOM 717 N N . THR A 1 92 ? 0.512 -8.840 -5.149 1.00 96.50 92 THR A N 1
ATOM 718 C CA . THR A 1 92 ? 1.742 -8.621 -5.916 1.00 96.50 92 THR A CA 1
ATOM 719 C C . THR A 1 92 ? 1.661 -9.329 -7.254 1.00 96.50 92 THR A C 1
ATOM 721 O O . THR A 1 92 ? 1.112 -10.424 -7.362 1.00 96.50 92 THR A O 1
ATOM 724 N N . GLY A 1 93 ? 2.240 -8.720 -8.284 1.00 95.62 93 GLY A N 1
ATOM 725 C CA . GLY A 1 93 ? 2.219 -9.312 -9.612 1.00 95.62 93 GLY A CA 1
ATOM 726 C C . GLY A 1 93 ? 3.132 -8.611 -10.603 1.00 95.62 93 GLY A C 1
ATOM 727 O O . GLY A 1 93 ? 3.927 -7.736 -10.254 1.00 95.62 93 GLY A O 1
ATOM 728 N N . LEU A 1 94 ? 3.014 -9.023 -11.863 1.00 93.69 94 LEU A N 1
ATOM 729 C CA . LEU A 1 94 ? 3.699 -8.426 -13.002 1.00 93.69 94 LEU A CA 1
ATOM 730 C C . LEU A 1 94 ? 2.654 -7.807 -13.929 1.00 93.69 94 LEU A C 1
ATOM 732 O O . LEU A 1 94 ? 1.738 -8.495 -14.372 1.00 93.69 94 LEU A O 1
ATOM 736 N N . VAL A 1 95 ? 2.806 -6.523 -14.248 1.00 90.69 95 VAL A N 1
ATOM 737 C CA . VAL A 1 95 ? 1.970 -5.865 -15.254 1.00 90.69 95 VAL A CA 1
ATOM 738 C C . VAL A 1 95 ? 2.371 -6.406 -16.620 1.00 90.69 95 VAL A C 1
ATOM 740 O O . VAL A 1 95 ? 3.484 -6.153 -17.092 1.00 90.69 95 VAL A O 1
ATOM 743 N N . VAL A 1 96 ? 1.464 -7.145 -17.254 1.00 84.75 96 VAL A N 1
ATOM 744 C CA . VAL A 1 96 ? 1.616 -7.553 -18.649 1.00 84.75 96 VAL A CA 1
ATOM 745 C C . VAL A 1 96 ? 1.296 -6.327 -19.502 1.00 84.75 96 VAL A C 1
ATOM 747 O O . VAL A 1 96 ? 0.185 -5.807 -19.405 1.00 84.75 96 VAL A O 1
ATOM 750 N N . PRO A 1 97 ? 2.247 -5.796 -20.287 1.00 77.94 97 PRO A N 1
ATOM 751 C CA . PRO A 1 97 ? 1.928 -4.695 -21.178 1.00 77.94 97 PRO A CA 1
ATOM 752 C C . PRO A 1 97 ? 0.883 -5.173 -22.190 1.00 77.94 97 PRO A C 1
ATOM 754 O O . PRO A 1 97 ? 1.053 -6.243 -22.776 1.00 77.94 97 PRO A O 1
ATOM 757 N N . ALA A 1 98 ? -0.180 -4.388 -22.377 1.00 70.44 98 ALA A N 1
ATOM 758 C CA . ALA A 1 98 ? -1.145 -4.604 -23.446 1.00 70.44 98 ALA A CA 1
ATOM 759 C C . ALA A 1 98 ? -0.373 -4.595 -24.770 1.00 70.44 98 ALA A C 1
ATOM 761 O O . ALA A 1 98 ? 0.163 -3.563 -25.162 1.00 70.44 98 ALA A O 1
ATOM 762 N N . GLU A 1 99 ? -0.190 -5.788 -25.335 1.00 63.66 99 GLU A N 1
ATOM 763 C CA . GLU A 1 99 ? 0.375 -6.067 -26.655 1.00 63.66 99 GLU A CA 1
ATOM 764 C C . GLU A 1 99 ? 1.471 -5.100 -27.119 1.00 63.66 99 GLU A C 1
ATOM 766 O O . GLU A 1 99 ? 1.413 -4.533 -28.205 1.00 63.66 99 GLU A O 1
ATOM 771 N N . THR A 1 100 ? 2.525 -4.920 -26.315 1.00 59.66 100 THR A N 1
ATOM 772 C CA . THR A 1 100 ? 3.767 -4.418 -26.911 1.00 59.66 100 THR A CA 1
ATOM 773 C C . THR A 1 100 ? 4.200 -5.482 -27.904 1.00 59.66 100 THR A C 1
ATOM 775 O O . THR A 1 100 ? 4.519 -6.592 -27.469 1.00 59.66 100 THR A O 1
ATOM 778 N N . GLU A 1 101 ? 4.119 -5.151 -29.197 1.00 61.09 101 GLU A N 1
ATOM 779 C CA . GLU A 1 101 ? 4.510 -5.971 -30.341 1.00 61.09 101 GLU A CA 1
ATOM 780 C C . GLU A 1 101 ? 5.632 -6.910 -29.925 1.00 61.09 101 GLU A C 1
ATOM 782 O O . GLU A 1 101 ? 6.772 -6.490 -29.685 1.00 61.09 101 GLU A O 1
ATOM 787 N N . ARG A 1 102 ? 5.286 -8.189 -29.728 1.00 65.69 102 ARG A N 1
ATOM 788 C CA . ARG A 1 102 ? 6.300 -9.193 -29.432 1.00 65.69 102 ARG A CA 1
ATOM 789 C C . ARG A 1 102 ? 7.303 -9.071 -30.574 1.00 65.69 102 ARG A C 1
ATOM 791 O O . ARG A 1 102 ? 6.869 -9.127 -31.727 1.00 65.69 102 ARG A O 1
ATOM 798 N N . PRO A 1 103 ? 8.601 -8.839 -30.300 1.00 68.06 103 PRO A N 1
ATOM 799 C CA . PRO A 1 103 ? 9.572 -8.748 -31.376 1.00 68.06 103 PRO A CA 1
ATOM 800 C C . PRO A 1 103 ? 9.398 -9.992 -32.243 1.00 68.06 103 PRO A C 1
ATOM 802 O O . PRO A 1 103 ? 9.314 -11.090 -31.685 1.00 68.06 103 PRO A O 1
ATOM 805 N N . SER A 1 104 ? 9.274 -9.805 -33.566 1.00 77.19 104 SER A N 1
ATOM 806 C CA . SER A 1 104 ? 9.082 -10.918 -34.504 1.00 77.19 104 SER A CA 1
ATOM 807 C C . SER A 1 104 ? 10.029 -12.052 -34.117 1.00 77.19 104 SER A C 1
ATOM 809 O O . SER A 1 104 ? 11.216 -11.804 -33.875 1.00 77.19 104 SER A O 1
ATOM 811 N N . LEU A 1 105 ? 9.497 -13.272 -34.000 1.00 79.81 105 LEU A N 1
ATOM 812 C CA . LEU A 1 105 ? 10.250 -14.463 -33.592 1.00 79.81 105 LEU A CA 1
ATOM 813 C C . LEU A 1 105 ? 11.559 -14.584 -34.382 1.00 79.81 105 LEU A C 1
ATOM 815 O O . LEU A 1 105 ? 12.597 -14.905 -33.813 1.00 79.81 105 LEU A O 1
ATOM 819 N N . GLU A 1 106 ? 11.533 -14.204 -35.657 1.00 80.50 106 GLU A N 1
ATOM 820 C CA . GLU A 1 106 ? 12.688 -14.144 -36.552 1.00 80.50 106 GLU A CA 1
ATOM 821 C C . GLU A 1 106 ? 13.837 -13.290 -35.994 1.00 80.50 106 GLU A C 1
ATOM 823 O O . GLU A 1 106 ? 14.997 -13.694 -36.044 1.00 80.50 106 GLU A O 1
ATOM 828 N N . ARG A 1 107 ? 13.537 -12.135 -35.387 1.00 77.31 107 ARG A N 1
ATOM 829 C CA . ARG A 1 107 ? 14.535 -11.231 -34.790 1.00 77.31 107 ARG A CA 1
ATOM 830 C C . ARG A 1 107 ? 15.159 -11.801 -33.516 1.00 77.31 107 ARG A C 1
ATOM 832 O O . ARG A 1 107 ? 16.319 -11.505 -33.213 1.00 77.31 107 ARG A O 1
ATOM 839 N N . VAL A 1 108 ? 14.387 -12.574 -32.755 1.00 79.50 108 VAL A N 1
ATOM 840 C CA . VAL A 1 108 ? 14.861 -13.246 -31.537 1.00 79.50 108 VAL A CA 1
ATOM 841 C C . VAL A 1 108 ? 15.729 -14.448 -31.911 1.00 79.50 108 VAL A C 1
ATOM 843 O O . VAL A 1 108 ? 16.817 -14.615 -31.365 1.00 79.50 108 VAL A O 1
ATOM 846 N N . LEU A 1 109 ? 15.287 -15.240 -32.890 1.00 83.62 109 LEU A N 1
ATOM 847 C CA . LEU A 1 109 ? 15.980 -16.443 -33.347 1.00 83.62 109 LEU A CA 1
ATOM 848 C C . LEU A 1 109 ? 17.240 -16.140 -34.170 1.00 83.62 109 LEU A C 1
ATOM 850 O O . LEU A 1 109 ? 18.146 -16.965 -34.210 1.00 83.62 109 LEU A O 1
ATOM 854 N N . SER A 1 110 ? 17.365 -14.947 -34.764 1.00 88.31 110 SER A N 1
ATOM 855 C CA . SER A 1 110 ? 18.553 -14.578 -35.547 1.00 88.31 110 SER A CA 1
ATOM 856 C C . SER A 1 110 ? 19.839 -14.421 -34.717 1.00 88.31 110 SER A C 1
ATOM 858 O O . SER A 1 110 ? 20.881 -14.102 -35.287 1.00 88.31 110 SER A O 1
ATOM 860 N N . GLY A 1 111 ? 19.774 -14.500 -33.380 1.00 84.94 111 GLY A N 1
ATOM 861 C CA . GLY A 1 111 ? 20.923 -14.364 -32.468 1.00 84.94 111 GLY A CA 1
ATOM 862 C C . GLY A 1 111 ? 21.559 -12.965 -32.407 1.00 84.94 111 GLY A C 1
ATOM 863 O O . GLY A 1 111 ? 22.467 -12.722 -31.615 1.00 84.94 111 GLY A O 1
ATOM 864 N N . LYS A 1 112 ? 21.070 -12.015 -33.216 1.00 85.19 112 LYS A N 1
ATOM 865 C CA . LYS A 1 112 ? 21.577 -10.632 -33.291 1.00 85.19 112 LYS A CA 1
ATOM 866 C C . LYS A 1 112 ? 21.029 -9.755 -32.169 1.00 85.19 112 LYS A C 1
ATOM 868 O O . LYS A 1 112 ? 21.579 -8.692 -31.891 1.00 85.19 112 LYS A O 1
ATOM 873 N N . THR A 1 113 ? 19.945 -10.184 -31.523 1.00 78.88 113 THR A N 1
ATOM 874 C CA . THR A 1 113 ? 19.379 -9.501 -30.363 1.00 78.88 113 THR A CA 1
ATOM 875 C C . THR A 1 113 ? 19.536 -10.360 -29.117 1.00 78.88 113 THR A C 1
ATOM 877 O O . THR A 1 113 ? 19.294 -11.561 -29.135 1.00 78.88 113 THR A O 1
ATOM 880 N N . LYS A 1 114 ? 19.956 -9.733 -28.017 1.00 78.81 114 LYS A N 1
ATOM 881 C CA . LYS A 1 114 ? 19.875 -10.314 -26.675 1.00 78.81 114 LYS A CA 1
ATOM 882 C C . LYS A 1 114 ? 18.628 -9.715 -26.023 1.00 78.81 114 LYS A C 1
ATOM 884 O O . LYS A 1 114 ? 18.752 -8.630 -25.443 1.00 78.81 114 LYS A O 1
ATOM 889 N N . PRO A 1 115 ? 17.427 -10.306 -26.203 1.00 73.62 115 PRO A N 1
ATOM 890 C CA . PRO A 1 115 ? 16.208 -9.748 -25.634 1.00 73.62 115 PRO A CA 1
ATOM 891 C C . PRO A 1 115 ? 16.391 -9.616 -24.125 1.00 73.62 115 PRO A C 1
ATOM 893 O O . PRO A 1 115 ? 16.642 -10.589 -23.417 1.00 73.62 115 PRO A O 1
ATOM 896 N N . LYS A 1 116 ? 16.319 -8.378 -23.634 1.00 80.19 116 LYS A N 1
ATOM 897 C CA . LYS A 1 116 ? 16.354 -8.124 -22.199 1.00 80.19 116 LYS A CA 1
ATOM 898 C C . LYS A 1 116 ? 14.977 -8.460 -21.651 1.00 80.19 116 LYS A C 1
ATOM 900 O O . LYS A 1 116 ? 13.993 -7.831 -22.035 1.00 80.19 116 LYS A O 1
ATOM 905 N N . MET A 1 117 ? 14.916 -9.444 -20.763 1.00 82.25 117 MET A N 1
ATOM 906 C CA . MET A 1 117 ? 13.697 -9.752 -20.027 1.00 82.25 117 MET A CA 1
ATOM 907 C C . MET A 1 117 ? 13.338 -8.533 -19.168 1.00 82.25 117 MET A C 1
ATOM 909 O O . MET A 1 117 ? 14.105 -8.133 -18.292 1.00 82.25 117 MET A O 1
ATOM 913 N N . THR A 1 118 ? 12.214 -7.885 -19.476 1.00 83.50 118 THR A N 1
ATOM 914 C CA . THR A 1 118 ? 11.747 -6.701 -18.749 1.00 83.50 118 THR A CA 1
ATOM 915 C C . THR A 1 118 ? 10.566 -7.090 -17.875 1.00 83.50 118 THR A C 1
ATOM 917 O O . THR A 1 118 ? 9.512 -7.481 -18.365 1.00 83.50 118 THR A O 1
ATOM 920 N N . HIS A 1 119 ? 10.749 -6.990 -16.560 1.00 88.12 119 HIS A N 1
ATOM 921 C CA . HIS A 1 119 ? 9.681 -7.206 -15.590 1.00 88.12 119 HIS A CA 1
ATOM 922 C C . HIS A 1 119 ? 9.135 -5.866 -15.108 1.00 88.12 119 HIS A C 1
ATOM 924 O O . HIS A 1 119 ? 9.896 -4.946 -14.804 1.00 88.12 119 HIS A O 1
ATOM 930 N N . ARG A 1 120 ? 7.808 -5.772 -15.006 1.00 90.25 120 ARG A N 1
ATOM 931 C CA . ARG A 1 120 ? 7.102 -4.609 -14.456 1.00 90.25 120 ARG A CA 1
ATOM 932 C C . ARG A 1 120 ? 6.347 -5.031 -13.199 1.00 90.25 120 ARG A C 1
ATOM 934 O O . ARG A 1 120 ? 5.138 -5.240 -13.269 1.00 90.25 120 ARG A O 1
ATOM 941 N N . PRO A 1 121 ? 7.044 -5.234 -12.069 1.00 94.81 121 PRO A N 1
ATOM 942 C CA . PRO A 1 121 ? 6.374 -5.626 -10.841 1.00 94.81 121 PRO A CA 1
ATOM 943 C C . PRO A 1 121 ? 5.447 -4.510 -10.358 1.00 94.81 121 PRO A C 1
ATOM 945 O O . PRO A 1 121 ? 5.764 -3.329 -10.521 1.00 94.81 121 PRO A O 1
ATOM 948 N N . TYR A 1 122 ? 4.333 -4.889 -9.741 1.00 96.25 122 TYR A N 1
ATOM 949 C CA . TYR A 1 122 ? 3.451 -3.985 -9.011 1.00 96.25 122 T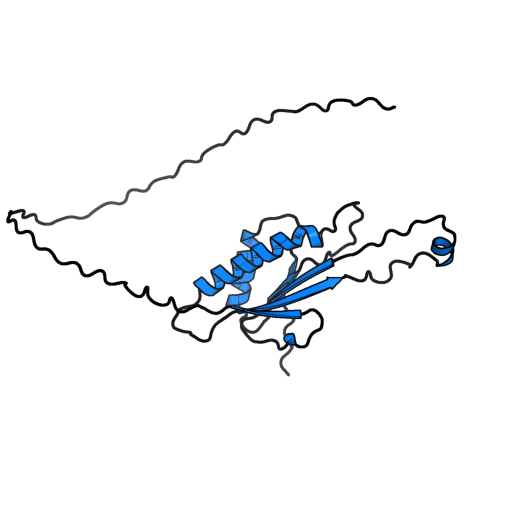YR A CA 1
ATOM 950 C C . TYR A 1 122 ? 3.154 -4.528 -7.613 1.00 96.25 122 TYR A C 1
ATOM 952 O O . TYR A 1 122 ? 3.300 -5.720 -7.338 1.00 96.25 122 TYR A O 1
ATOM 960 N N . LEU A 1 123 ? 2.755 -3.609 -6.740 1.00 98.00 123 LEU A N 1
ATOM 961 C CA . LEU A 1 123 ? 2.265 -3.880 -5.399 1.00 98.00 123 LEU A CA 1
ATOM 962 C C . LEU A 1 123 ? 0.964 -3.101 -5.225 1.00 98.00 123 LEU A C 1
ATOM 964 O O . LEU A 1 123 ? 0.926 -1.896 -5.494 1.00 98.00 123 LEU A O 1
A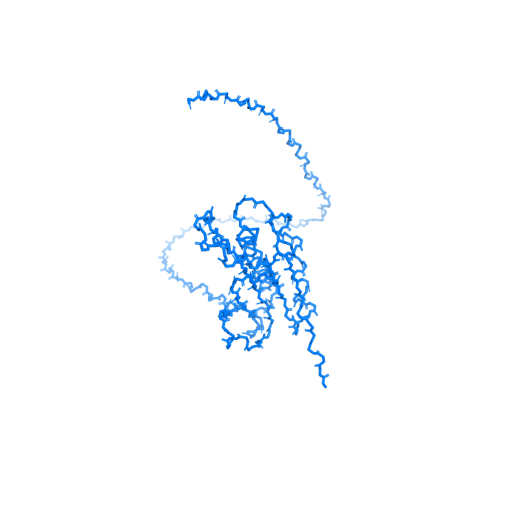TOM 968 N N . GLU A 1 124 ? -0.074 -3.791 -4.782 1.00 98.12 124 GLU A N 1
ATOM 969 C CA . GLU A 1 124 ? -1.377 -3.230 -4.453 1.00 98.12 124 GLU A CA 1
ATOM 970 C C . GLU A 1 124 ? -1.742 -3.639 -3.025 1.00 98.12 124 GLU A C 1
ATOM 972 O O . GLU A 1 124 ? -1.549 -4.782 -2.613 1.00 98.12 124 GLU A O 1
ATOM 977 N N . ILE A 1 125 ? -2.208 -2.679 -2.232 1.00 98.44 125 ILE A N 1
ATOM 978 C CA . ILE A 1 125 ? -2.661 -2.906 -0.867 1.00 98.44 125 ILE A CA 1
ATOM 979 C C . ILE A 1 125 ? -4.062 -2.332 -0.734 1.00 98.44 125 ILE A C 1
ATOM 981 O O . ILE A 1 125 ? -4.259 -1.122 -0.837 1.00 98.44 125 ILE A O 1
ATOM 985 N N . THR A 1 126 ? -5.020 -3.207 -0.461 1.00 98.38 126 THR A N 1
ATOM 986 C CA . THR A 1 126 ? -6.405 -2.843 -0.186 1.00 98.38 126 THR A CA 1
ATOM 987 C C . THR A 1 126 ? -6.637 -2.811 1.317 1.00 98.38 126 THR A C 1
ATOM 989 O O . THR A 1 126 ? -6.339 -3.780 2.013 1.00 98.38 126 THR A O 1
ATOM 992 N N . LEU A 1 127 ? -7.180 -1.706 1.816 1.00 98.12 127 LEU A N 1
ATOM 993 C CA . LEU A 1 127 ? -7.598 -1.514 3.199 1.00 98.12 127 LEU A CA 1
ATOM 994 C C . LEU A 1 127 ? -9.125 -1.455 3.265 1.00 98.12 127 LEU A C 1
ATOM 996 O O . LEU A 1 127 ? -9.756 -0.731 2.495 1.00 98.12 127 LEU A O 1
ATOM 1000 N N . SER A 1 128 ? -9.719 -2.199 4.194 1.00 97.19 128 SER A N 1
ATOM 1001 C CA . SER A 1 128 ? -11.170 -2.240 4.394 1.00 97.19 128 SER A CA 1
ATOM 1002 C C . SER A 1 128 ? -11.524 -2.406 5.867 1.00 97.19 128 SER A C 1
ATOM 1004 O O . SER A 1 128 ? -10.810 -3.069 6.617 1.00 97.19 128 SER A O 1
ATOM 1006 N N . THR A 1 129 ? -12.646 -1.829 6.297 1.00 95.44 129 THR A N 1
ATOM 1007 C CA . THR A 1 129 ? -13.168 -2.048 7.659 1.00 95.44 129 THR A CA 1
ATOM 1008 C C . THR A 1 129 ? -13.952 -3.360 7.780 1.00 95.44 129 THR A C 1
ATOM 1010 O O . THR A 1 129 ? -14.201 -3.840 8.886 1.00 95.44 129 THR A O 1
ATOM 1013 N N . GLN A 1 130 ? -14.294 -3.973 6.643 1.00 94.88 130 GLN A N 1
ATOM 1014 C CA . GLN A 1 130 ? -15.064 -5.211 6.537 1.00 94.88 130 GLN A CA 1
ATOM 1015 C C . GLN A 1 130 ? -14.306 -6.267 5.717 1.00 94.88 130 GLN A C 1
ATOM 1017 O O . GLN A 1 130 ? -13.532 -5.907 4.822 1.00 94.88 130 GLN A O 1
ATOM 1022 N N . PRO A 1 131 ? -14.521 -7.566 5.985 1.00 95.25 131 PRO A N 1
ATOM 1023 C CA . PRO A 1 131 ? -13.911 -8.624 5.193 1.00 95.25 131 PRO A CA 1
ATOM 1024 C C . PRO A 1 131 ? -14.450 -8.610 3.755 1.00 95.25 131 PRO A C 1
ATOM 1026 O O . PRO A 1 131 ? -15.658 -8.605 3.540 1.00 95.25 131 PRO A O 1
ATOM 1029 N N . LEU A 1 132 ? -13.550 -8.640 2.769 1.00 94.88 132 LEU A N 1
ATOM 1030 C CA . LEU A 1 132 ? -13.885 -8.596 1.337 1.00 94.88 132 LEU A CA 1
ATOM 1031 C C . LEU A 1 132 ? -13.899 -9.978 0.663 1.00 94.88 132 LEU A C 1
ATOM 1033 O O . LEU A 1 132 ? -14.273 -10.098 -0.498 1.00 94.88 132 LEU A O 1
ATOM 1037 N N . GLY A 1 133 ? -13.428 -11.025 1.348 1.00 94.75 133 GLY A N 1
ATOM 1038 C CA . GLY A 1 133 ? -13.341 -12.375 0.775 1.00 94.75 133 GLY A CA 1
ATOM 1039 C C . GLY A 1 133 ? -12.288 -12.546 -0.332 1.00 94.75 133 GLY A C 1
ATOM 1040 O O . GLY A 1 133 ? -12.276 -13.577 -1.002 1.00 94.75 133 GLY A O 1
ATOM 1041 N N . LEU A 1 134 ? -11.373 -11.581 -0.502 1.00 92.88 134 LEU A N 1
ATOM 1042 C CA . LEU A 1 134 ? -10.302 -11.612 -1.514 1.00 92.88 134 LEU A CA 1
ATOM 1043 C C . LEU A 1 134 ? -9.205 -12.657 -1.234 1.00 92.88 134 LEU A C 1
ATOM 1045 O O . LEU A 1 134 ? -8.327 -12.875 -2.061 1.00 92.88 134 LEU A O 1
ATOM 1049 N N . GLU A 1 135 ? -9.267 -13.339 -0.091 1.00 91.75 135 GLU A N 1
ATOM 1050 C CA . GLU A 1 135 ? -8.296 -14.346 0.372 1.00 91.75 135 GLU A CA 1
ATOM 1051 C C . GLU A 1 135 ? -8.178 -15.555 -0.564 1.00 91.75 135 GLU A C 1
ATOM 1053 O O . GLU A 1 135 ? -7.169 -16.251 -0.569 1.00 91.75 135 GLU A O 1
ATOM 1058 N N . LYS A 1 136 ? -9.217 -15.806 -1.369 1.00 92.44 136 LYS A N 1
ATOM 1059 C CA . LYS A 1 136 ? -9.239 -16.885 -2.365 1.00 92.44 136 LYS A CA 1
ATOM 1060 C C . LYS A 1 136 ? -8.503 -16.511 -3.659 1.00 92.44 136 LYS A C 1
ATOM 1062 O O . LYS A 1 136 ? -8.306 -17.374 -4.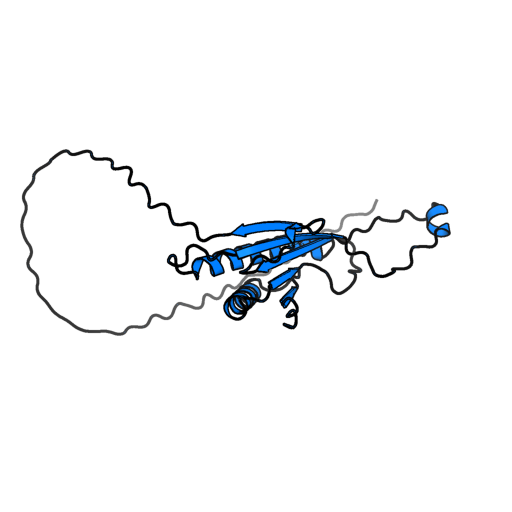515 1.00 92.44 136 LYS A O 1
ATOM 1067 N N . GLY A 1 137 ? -8.140 -15.238 -3.830 1.00 91.00 137 GLY A N 1
ATOM 1068 C CA . GLY A 1 137 ? -7.412 -14.743 -4.992 1.00 91.00 137 GLY A CA 1
ATOM 1069 C C . GLY A 1 137 ? -5.989 -15.297 -5.055 1.00 91.00 137 GLY A C 1
ATOM 1070 O O . GLY A 1 137 ? -5.323 -15.486 -4.038 1.00 91.00 137 GLY A O 1
ATOM 1071 N N . ARG A 1 138 ? -5.488 -15.548 -6.269 1.00 86.06 138 ARG A N 1
ATOM 1072 C CA . ARG A 1 138 ? -4.071 -15.891 -6.457 1.00 86.06 138 ARG A CA 1
ATOM 1073 C C . ARG A 1 138 ? -3.215 -14.664 -6.137 1.00 86.06 138 ARG A C 1
ATOM 1075 O O . ARG A 1 138 ? -3.555 -13.565 -6.554 1.00 86.06 138 ARG A O 1
ATOM 1082 N N . ASN A 1 139 ? -2.091 -14.869 -5.452 1.00 93.81 139 ASN A N 1
ATOM 1083 C CA . ASN A 1 139 ? -1.127 -13.822 -5.073 1.00 93.81 139 ASN A CA 1
ATOM 1084 C C . ASN A 1 139 ? -1.659 -12.746 -4.112 1.00 93.81 139 ASN A C 1
ATOM 1086 O O . ASN A 1 139 ? -1.044 -11.684 -4.001 1.00 93.81 139 ASN A O 1
ATOM 1090 N N . VAL A 1 140 ? -2.760 -13.025 -3.408 1.00 97.19 140 VAL A N 1
ATOM 1091 C CA . VAL A 1 140 ? -3.299 -12.144 -2.370 1.00 97.19 140 VAL A CA 1
ATOM 1092 C C . VAL A 1 140 ? -2.956 -12.713 -0.998 1.00 97.19 140 VAL A C 1
ATOM 1094 O O . VAL A 1 140 ? -3.229 -13.876 -0.712 1.00 97.19 140 VAL A O 1
ATOM 1097 N N . THR A 1 141 ? -2.376 -11.892 -0.129 1.00 97.44 141 THR A N 1
ATOM 1098 C CA . THR A 1 141 ? -2.222 -12.201 1.297 1.00 97.44 141 THR A CA 1
ATOM 1099 C C . THR A 1 141 ? -3.162 -11.328 2.116 1.00 97.44 141 THR A C 1
ATOM 1101 O O . THR A 1 141 ? -3.381 -10.162 1.788 1.00 97.44 141 THR A O 1
ATOM 1104 N N . CYS A 1 142 ? -3.749 -11.892 3.171 1.00 97.69 142 CYS A N 1
ATOM 1105 C CA . CYS A 1 142 ? -4.661 -11.180 4.062 1.00 97.69 142 CYS A CA 1
ATOM 1106 C C . CYS A 1 142 ? -4.040 -11.041 5.449 1.00 97.69 142 CYS A C 1
ATOM 1108 O O . CYS A 1 142 ? -3.523 -12.005 6.014 1.00 97.69 142 CYS A O 1
ATOM 1110 N N . GLN A 1 143 ? -4.103 -9.832 5.995 1.00 97.12 143 GLN A N 1
ATOM 1111 C CA . GLN A 1 143 ? -3.705 -9.524 7.356 1.00 97.12 143 GLN A CA 1
ATOM 1112 C C . GLN A 1 143 ? -4.784 -8.671 8.017 1.00 97.12 143 GLN A C 1
ATOM 1114 O O . GLN A 1 143 ? -5.247 -7.679 7.462 1.00 97.12 143 GLN A O 1
ATOM 1119 N N . THR A 1 144 ? -5.141 -9.013 9.246 1.00 94.75 144 THR A N 1
ATOM 1120 C CA . THR A 1 144 ? -6.055 -8.219 10.070 1.00 94.75 144 THR A CA 1
ATOM 1121 C C . THR A 1 144 ? -5.285 -7.460 11.133 1.00 94.75 144 THR A C 1
ATOM 1123 O O . THR A 1 144 ? -4.454 -8.047 11.830 1.00 94.75 144 THR A O 1
ATOM 1126 N N . VAL A 1 145 ? -5.589 -6.175 11.303 1.00 92.81 145 VAL A N 1
ATOM 1127 C CA . VAL A 1 145 ? -5.019 -5.354 12.373 1.00 92.81 145 VAL A CA 1
ATOM 1128 C C . VAL A 1 145 ? -6.133 -4.899 13.307 1.00 92.81 145 VAL A C 1
ATOM 1130 O O . VAL A 1 145 ? -7.046 -4.183 12.899 1.00 92.81 145 VAL A O 1
ATOM 1133 N N . PHE A 1 146 ? -6.058 -5.325 14.566 1.00 88.69 146 PHE A N 1
ATOM 1134 C CA . PHE A 1 146 ? -7.043 -5.006 15.598 1.00 88.69 146 PHE A CA 1
ATOM 1135 C C . PHE A 1 146 ? -6.468 -4.032 16.624 1.00 88.69 146 PHE A C 1
ATOM 1137 O O . PHE A 1 146 ? -5.255 -3.965 16.826 1.00 88.69 146 PHE A O 1
ATOM 1144 N N . VAL A 1 147 ? -7.352 -3.292 17.297 1.00 86.44 147 VAL A N 1
ATOM 1145 C CA . VAL A 1 147 ? -6.984 -2.524 18.489 1.00 86.44 147 VAL A CA 1
ATOM 1146 C C . VAL A 1 147 ? -6.572 -3.528 19.563 1.00 86.44 147 VAL A C 1
ATOM 1148 O O . VAL A 1 147 ? -7.418 -4.198 20.158 1.00 86.44 147 VAL A O 1
ATOM 1151 N N . GLU A 1 148 ? -5.271 -3.665 19.813 1.00 79.38 148 GLU A N 1
ATOM 1152 C CA . GLU A 1 148 ? -4.819 -4.450 20.955 1.00 79.38 148 GLU A CA 1
ATOM 1153 C C . GLU A 1 148 ? -5.341 -3.786 22.230 1.00 79.38 148 GLU A C 1
ATOM 1155 O O . GLU A 1 148 ? -5.029 -2.625 22.523 1.00 79.38 148 GLU A O 1
ATOM 1160 N N . ARG A 1 149 ? -6.126 -4.525 23.028 1.00 75.19 149 ARG A N 1
ATOM 1161 C CA . ARG A 1 149 ? -6.345 -4.120 24.416 1.00 75.19 149 ARG A CA 1
ATOM 1162 C C . ARG A 1 149 ? -4.960 -4.062 25.042 1.00 75.19 149 ARG A C 1
ATOM 1164 O O . ARG A 1 149 ? -4.309 -5.103 25.150 1.00 75.19 149 ARG A O 1
ATOM 1171 N N . ARG A 1 150 ? -4.515 -2.866 25.449 1.00 72.94 150 ARG A N 1
ATOM 1172 C CA . ARG A 1 150 ? -3.323 -2.716 26.284 1.00 72.94 150 ARG A CA 1
ATOM 1173 C C . ARG A 1 150 ? -3.503 -3.680 27.443 1.00 72.94 150 ARG A C 1
ATOM 1175 O O . ARG A 1 150 ? -4.339 -3.445 28.313 1.00 72.94 150 ARG A O 1
ATOM 1182 N N . ARG A 1 151 ? -2.778 -4.801 27.414 1.00 70.19 151 ARG A N 1
ATOM 1183 C CA . ARG A 1 151 ? -2.699 -5.698 28.560 1.00 70.19 151 ARG A CA 1
ATOM 1184 C C . ARG A 1 151 ? -2.098 -4.816 29.635 1.00 70.19 151 ARG A C 1
ATOM 1186 O O . ARG A 1 151 ? -0.940 -4.425 29.496 1.00 70.19 151 ARG A O 1
ATOM 1193 N N . GLY A 1 152 ? -2.940 -4.379 30.579 1.00 68.69 152 GLY A N 1
ATOM 1194 C CA . GLY A 1 152 ? -2.537 -3.468 31.644 1.00 68.69 152 GLY A CA 1
ATOM 1195 C C . GLY A 1 152 ? -1.211 -3.969 32.175 1.00 68.69 152 GLY A C 1
ATOM 1196 O O . GLY A 1 152 ? -1.071 -5.187 32.342 1.00 68.69 152 GLY A O 1
ATOM 1197 N N . SER A 1 153 ? -0.221 -3.077 32.294 1.00 65.75 153 SER A N 1
ATOM 1198 C CA . SER A 1 153 ? 1.089 -3.463 32.798 1.00 65.75 153 SER A CA 1
ATOM 1199 C C . SER A 1 153 ? 0.818 -4.245 34.070 1.00 65.75 153 SER A C 1
ATOM 1201 O O . SER A 1 153 ? 0.235 -3.733 35.025 1.00 65.75 153 SER A O 1
ATOM 1203 N N . ARG A 1 154 ? 1.081 -5.552 34.017 1.00 61.72 154 ARG A N 1
ATOM 1204 C CA . ARG A 1 154 ? 0.908 -6.424 35.165 1.00 61.72 154 ARG A CA 1
ATOM 1205 C C . ARG A 1 154 ? 1.938 -5.874 36.126 1.00 61.72 154 ARG A C 1
ATOM 1207 O O . ARG A 1 154 ? 3.129 -6.090 35.912 1.00 61.72 154 ARG A O 1
ATOM 1214 N N . GLY A 1 155 ? 1.481 -5.030 37.049 1.00 60.53 155 GLY A N 1
ATOM 1215 C CA . GLY A 1 155 ? 2.323 -4.380 38.027 1.00 60.53 155 GLY A CA 1
ATOM 1216 C C . GLY A 1 155 ? 3.100 -5.494 38.685 1.00 60.53 155 GLY A C 1
ATOM 1217 O O . GLY A 1 155 ? 2.531 -6.313 39.405 1.00 60.53 155 GLY A O 1
ATOM 1218 N N . LYS A 1 156 ? 4.387 -5.595 38.355 1.00 65.62 156 LYS A N 1
ATOM 1219 C CA . LYS A 1 156 ? 5.302 -6.453 39.082 1.00 65.62 156 LYS A CA 1
ATOM 1220 C C . LYS A 1 156 ? 5.510 -5.716 40.392 1.00 65.62 156 LYS A C 1
ATOM 1222 O O . LYS A 1 156 ? 6.426 -4.909 40.511 1.00 65.62 156 LYS A O 1
ATOM 1227 N N . GLY A 1 157 ? 4.552 -5.907 41.299 1.00 58.03 157 GLY A N 1
ATOM 1228 C CA . GLY A 1 157 ? 4.593 -5.414 42.659 1.00 58.03 157 GLY A CA 1
ATOM 1229 C C . GLY A 1 157 ? 5.897 -5.893 43.265 1.00 58.03 157 GLY A C 1
ATOM 1230 O O . GLY A 1 157 ? 6.062 -7.074 43.558 1.00 58.03 157 GLY A O 1
ATOM 1231 N N . LYS A 1 158 ? 6.851 -4.975 43.377 1.00 64.31 158 LYS A N 1
ATOM 1232 C CA . LYS A 1 158 ? 8.005 -5.134 44.241 1.00 64.31 158 LYS A CA 1
ATOM 1233 C C . LYS A 1 158 ? 7.628 -4.440 45.539 1.00 64.31 158 LYS A C 1
ATOM 1235 O O . LYS A 1 158 ? 8.000 -3.300 45.779 1.00 64.31 158 LYS A O 1
ATOM 1240 N N . SER A 1 159 ? 6.815 -5.128 46.331 1.00 56.34 159 SER A N 1
ATOM 1241 C CA . SER A 1 159 ? 6.724 -4.871 47.759 1.00 56.34 159 SER A CA 1
ATOM 1242 C C . SER A 1 159 ? 8.110 -5.127 48.347 1.00 56.34 159 SER A C 1
ATOM 1244 O O . SER A 1 159 ? 8.552 -6.276 48.417 1.00 56.34 159 SER A O 1
ATOM 1246 N N . LYS A 1 160 ? 8.818 -4.067 48.728 1.00 67.06 160 LYS A N 1
ATOM 1247 C CA . LYS A 1 160 ? 9.810 -4.170 49.791 1.00 67.06 160 LYS A CA 1
ATOM 1248 C C . LYS A 1 160 ? 9.664 -2.958 50.704 1.00 67.06 160 LYS A C 1
ATOM 1250 O O . LYS A 1 160 ? 10.132 -1.871 50.393 1.00 67.06 160 LYS A O 1
ATOM 1255 N N . THR A 1 161 ? 8.899 -3.208 51.756 1.00 59.16 161 THR A N 1
ATOM 1256 C CA . THR A 1 161 ? 8.865 -2.516 53.040 1.00 59.16 161 THR A CA 1
ATOM 1257 C C . THR A 1 161 ? 10.271 -2.392 53.624 1.00 59.16 161 THR A C 1
ATOM 1259 O O . THR A 1 161 ? 11.022 -3.362 53.553 1.00 59.16 161 THR A O 1
ATOM 1262 N N . GLU A 1 162 ? 10.576 -1.219 54.169 1.00 57.91 162 GLU A N 1
ATOM 1263 C CA . GLU A 1 162 ? 11.417 -0.921 55.347 1.00 57.91 162 GLU A CA 1
ATOM 1264 C C . GLU A 1 162 ? 11.365 0.617 55.462 1.00 57.91 162 GLU A C 1
ATOM 1266 O O . GLU A 1 162 ? 11.871 1.318 54.589 1.00 57.91 162 GLU A O 1
ATOM 1271 N N . GLU A 1 163 ? 10.376 1.164 56.176 1.00 57.94 163 GLU A N 1
ATOM 1272 C CA . GLU A 1 163 ? 10.451 1.586 57.591 1.00 57.94 163 GLU A CA 1
ATOM 1273 C C . GLU A 1 163 ? 11.671 2.470 57.891 1.00 57.94 163 GLU A C 1
ATOM 1275 O O . GLU A 1 163 ? 12.813 2.023 57.882 1.00 57.94 163 GLU A O 1
ATOM 1280 N N . GLY A 1 164 ? 11.384 3.745 58.143 1.00 56.31 164 GLY A N 1
ATOM 1281 C CA . GLY A 1 164 ? 12.336 4.783 58.503 1.00 56.31 164 GLY A CA 1
ATOM 1282 C C . GLY A 1 164 ? 11.563 6.057 58.816 1.00 56.31 164 GLY A C 1
ATOM 1283 O O . GLY A 1 164 ? 11.340 6.873 57.925 1.00 56.31 164 GLY A O 1
ATOM 1284 N N . ASP A 1 165 ? 11.083 6.131 60.059 1.00 56.09 165 ASP A N 1
ATOM 1285 C CA . ASP A 1 165 ? 10.661 7.345 60.759 1.00 56.09 165 ASP A CA 1
ATOM 1286 C C . ASP A 1 165 ? 11.620 8.506 60.467 1.00 56.09 165 ASP A C 1
ATOM 1288 O O . ASP A 1 165 ? 12.829 8.335 60.599 1.00 56.09 165 ASP A O 1
ATOM 1292 N N . GLU A 1 166 ? 11.088 9.681 60.129 1.00 55.94 166 GLU A N 1
ATOM 1293 C CA . GLU A 1 166 ? 11.367 10.878 60.924 1.00 55.94 166 GLU A CA 1
ATOM 1294 C C . GLU A 1 166 ? 10.407 12.031 60.598 1.00 55.94 166 GLU A C 1
ATOM 1296 O O . GLU A 1 166 ? 10.042 12.319 59.456 1.00 55.94 166 GLU A O 1
ATOM 1301 N N . ASP A 1 167 ? 9.991 12.626 61.707 1.00 53.81 167 ASP A N 1
ATOM 1302 C CA . ASP A 1 167 ? 9.109 13.753 61.958 1.00 53.81 167 ASP A CA 1
ATOM 1303 C C . ASP A 1 167 ? 9.631 15.073 61.356 1.00 53.81 167 ASP A C 1
ATOM 1305 O O . ASP A 1 167 ? 10.839 15.276 61.225 1.00 53.81 167 ASP A O 1
ATOM 1309 N N . GLY A 1 168 ? 8.733 16.009 61.022 1.00 46.56 168 GLY A N 1
ATOM 1310 C CA . GLY A 1 168 ? 9.172 17.342 60.590 1.00 46.56 168 GLY A CA 1
ATOM 1311 C C . GLY A 1 168 ? 8.198 18.186 59.769 1.00 46.56 168 GLY A C 1
ATOM 1312 O O . GLY A 1 168 ? 8.449 18.468 58.605 1.00 46.56 168 GLY A O 1
ATOM 1313 N N . GLY A 1 169 ? 7.117 18.632 60.409 1.00 43.25 169 GLY A N 1
ATOM 1314 C CA . GLY A 1 169 ? 6.676 20.036 60.432 1.00 43.25 169 GLY A CA 1
ATOM 1315 C C . GLY A 1 169 ? 6.569 20.882 59.147 1.00 43.25 169 GLY A C 1
ATOM 1316 O O . GLY A 1 169 ? 7.557 21.340 58.589 1.00 43.25 169 GLY A O 1
ATOM 1317 N N . GLY A 1 170 ? 5.339 21.350 58.902 1.00 44.91 170 GLY A N 1
ATOM 1318 C CA . GLY A 1 170 ? 5.078 22.792 58.783 1.00 44.91 170 GLY A CA 1
ATOM 1319 C C . GLY A 1 170 ? 4.866 23.366 57.379 1.00 44.91 170 GLY A C 1
ATOM 1320 O O . GLY A 1 170 ? 5.701 23.234 56.495 1.00 44.91 170 GLY A O 1
ATOM 1321 N N . GLY A 1 171 ? 3.774 24.124 57.220 1.00 43.34 171 GLY A N 1
ATOM 1322 C CA . GLY A 1 171 ? 3.672 25.123 56.153 1.00 43.34 171 GLY A CA 1
ATOM 1323 C C . GLY A 1 171 ? 2.269 25.361 55.608 1.00 43.34 171 GLY A C 1
ATOM 1324 O O . GLY A 1 171 ? 1.901 24.815 54.576 1.00 43.34 171 GLY A O 1
ATOM 1325 N N . HIS A 1 172 ? 1.512 26.227 56.283 1.00 51.66 172 HIS A N 1
ATOM 1326 C CA . HIS A 1 172 ? 0.398 26.981 55.702 1.00 51.66 172 HIS A CA 1
ATOM 1327 C C . HIS A 1 172 ? 0.817 27.683 54.395 1.00 51.66 172 HIS A C 1
ATOM 1329 O O . HIS A 1 172 ? 1.871 28.313 54.381 1.00 51.66 172 HIS A 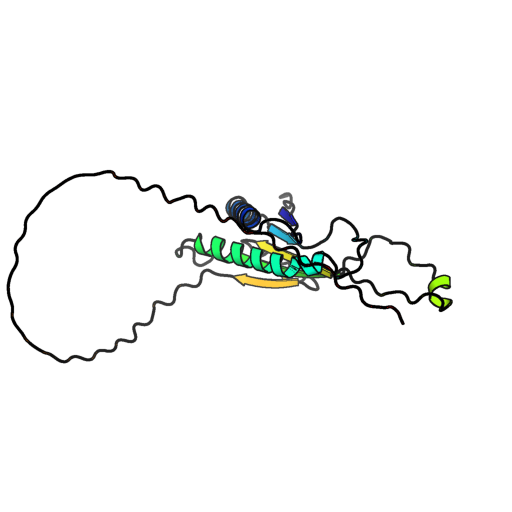O 1
ATOM 1335 N N . ASN A 1 173 ? -0.057 27.726 53.379 1.00 48.06 173 ASN A N 1
ATOM 1336 C CA . ASN A 1 173 ? -0.375 29.006 52.734 1.00 48.06 173 ASN A CA 1
ATOM 1337 C C . ASN A 1 173 ? -1.693 28.976 51.935 1.00 48.06 173 ASN A C 1
ATOM 1339 O O . ASN A 1 173 ? -1.918 28.116 51.087 1.00 48.06 173 ASN A O 1
ATOM 1343 N N . SER A 1 174 ? -2.534 29.968 52.233 1.00 51.62 174 SER A N 1
ATOM 1344 C CA . SER A 1 174 ? -3.591 30.574 51.406 1.00 51.62 174 SER A CA 1
ATOM 1345 C C . SER A 1 174 ? -3.135 30.784 49.952 1.00 51.62 174 SER A C 1
ATOM 1347 O O . SER A 1 174 ? -1.958 31.025 49.723 1.00 51.62 174 SER A O 1
ATOM 1349 N N . GLY A 1 175 ? -3.967 30.681 48.915 1.00 43.31 175 GLY A N 1
ATOM 1350 C CA . GLY A 1 175 ? -5.216 31.417 48.699 1.00 43.31 175 GLY A CA 1
ATOM 1351 C C . GLY A 1 175 ? -4.969 32.515 47.646 1.00 43.31 175 GLY A C 1
ATOM 1352 O O . GLY A 1 175 ? -3.993 33.245 47.767 1.00 43.31 175 GLY A O 1
ATOM 1353 N N . GLY A 1 176 ? -5.849 32.624 46.641 1.00 40.97 176 GLY A N 1
ATOM 1354 C CA . GLY A 1 176 ? -5.768 33.614 45.545 1.00 40.97 176 GLY A CA 1
ATOM 1355 C C . GLY A 1 176 ? -4.796 33.192 44.431 1.00 40.97 176 GLY A C 1
ATOM 1356 O O . GLY A 1 176 ? -3.868 32.440 44.673 1.00 40.97 176 GLY A O 1
ATOM 1357 N N . GLU A 1 177 ? -4.925 33.578 43.168 1.00 46.84 177 GLU A N 1
ATOM 1358 C CA . GLU A 1 177 ? -5.729 34.611 42.528 1.00 46.84 177 GLU A CA 1
ATOM 1359 C C . GLU A 1 177 ? -5.608 34.416 40.995 1.00 46.84 177 GLU A C 1
ATOM 1361 O O . GLU A 1 177 ? -4.827 33.595 40.514 1.00 46.84 177 GLU A O 1
ATOM 1366 N N . LEU A 1 178 ? -6.438 35.143 40.252 1.00 51.25 178 LEU A N 1
ATOM 1367 C CA . LEU A 1 178 ? -6.616 35.184 38.801 1.00 51.25 178 LEU A CA 1
ATOM 1368 C C . LEU A 1 178 ? -5.377 35.596 37.960 1.00 51.25 178 LEU A C 1
ATOM 1370 O O . LEU A 1 178 ? -4.428 36.184 38.465 1.00 51.25 178 LEU A O 1
ATOM 1374 N N . CYS A 1 179 ? -5.551 35.447 36.630 1.00 45.66 179 CYS A N 1
ATOM 1375 C CA . CYS A 1 179 ? -4.840 36.102 35.507 1.00 45.66 179 CYS A CA 1
ATOM 1376 C C . CYS A 1 179 ? -3.441 35.517 35.187 1.00 45.66 179 CYS A C 1
ATOM 1378 O O . CYS A 1 179 ? -2.742 35.055 36.069 1.00 45.66 179 CYS A O 1
ATOM 1380 N N . ALA A 1 180 ? -2.932 35.445 33.954 1.00 44.97 180 ALA A N 1
ATOM 1381 C CA . ALA A 1 180 ? -3.241 36.152 32.720 1.00 44.97 180 ALA A CA 1
ATOM 1382 C C . ALA A 1 180 ? -2.815 35.339 31.477 1.00 44.97 180 ALA A C 1
ATOM 1384 O O . ALA A 1 180 ? -1.914 34.502 31.516 1.00 44.97 180 ALA A O 1
ATOM 1385 N N . ASP A 1 181 ? -3.470 35.683 30.374 1.00 55.16 181 ASP A N 1
ATOM 1386 C CA . ASP A 1 181 ? -2.991 35.684 28.992 1.00 55.16 181 ASP A CA 1
ATOM 1387 C C . ASP A 1 181 ? -1.518 36.123 28.853 1.00 55.16 181 ASP A C 1
ATOM 1389 O O . ASP A 1 181 ? -1.184 37.226 29.276 1.00 55.16 181 ASP A O 1
ATOM 1393 N N . VAL A 1 182 ? -0.661 35.296 28.233 1.00 53.38 182 VAL A N 1
ATOM 1394 C CA . VAL A 1 182 ? 0.540 35.739 27.494 1.00 53.38 182 VAL A CA 1
ATOM 1395 C C . VAL A 1 182 ? 0.840 34.719 26.389 1.00 53.38 182 VAL A C 1
ATOM 1397 O O . VAL A 1 182 ? 1.147 33.556 26.652 1.00 53.38 182 VAL A O 1
ATOM 1400 N N . GLY A 1 183 ? 0.738 35.158 25.135 1.00 51.78 183 GLY A N 1
ATOM 1401 C CA . GLY A 1 183 ? 1.175 34.396 23.970 1.00 51.78 183 GLY A CA 1
ATOM 1402 C C . GLY A 1 183 ? 2.696 34.264 23.875 1.00 51.78 183 GLY A C 1
ATOM 1403 O O . GLY A 1 183 ? 3.439 35.122 24.344 1.00 51.78 183 GLY A O 1
ATOM 1404 N N . GLU A 1 184 ? 3.164 33.229 23.175 1.00 51.16 184 GLU A N 1
ATOM 1405 C CA . GLU A 1 184 ? 4.573 33.115 22.797 1.00 51.16 184 GLU A CA 1
ATOM 1406 C C . GLU A 1 184 ? 4.719 32.793 21.294 1.00 51.16 184 GLU A C 1
ATOM 1408 O O . GLU A 1 184 ? 4.202 31.778 20.814 1.00 51.16 184 GLU A O 1
ATOM 1413 N N . PRO A 1 185 ? 5.396 33.655 20.509 1.00 61.00 185 PRO A N 1
ATOM 1414 C CA . PRO A 1 185 ? 5.676 33.420 19.099 1.00 61.00 185 PRO A CA 1
ATOM 1415 C C . PRO A 1 185 ? 6.961 32.598 18.931 1.00 61.00 185 PRO A C 1
ATOM 1417 O O . PRO A 1 185 ? 8.068 33.085 19.162 1.00 61.00 185 PRO A O 1
ATOM 1420 N N . VAL A 1 186 ? 6.844 31.355 18.458 1.00 58.16 186 VAL A N 1
ATOM 1421 C CA . VAL A 1 186 ? 8.028 30.525 18.188 1.00 58.16 186 VAL A CA 1
ATOM 1422 C C . VAL A 1 186 ? 8.715 30.972 16.895 1.00 58.16 186 VAL A C 1
ATOM 1424 O O . VAL A 1 186 ? 8.136 31.012 15.806 1.00 58.16 186 VAL A O 1
ATOM 1427 N N . ALA A 1 187 ? 9.990 31.314 17.056 1.00 61.56 187 ALA A N 1
ATOM 1428 C CA . ALA A 1 187 ? 10.879 31.915 16.083 1.00 61.56 187 ALA A CA 1
ATOM 1429 C C . ALA A 1 187 ? 11.026 31.135 14.762 1.00 61.56 187 ALA A C 1
ATOM 1431 O O . ALA A 1 187 ? 11.305 29.936 14.700 1.00 61.56 187 ALA A O 1
ATOM 1432 N N . ARG A 1 188 ? 10.935 31.894 13.666 1.00 59.12 188 ARG A N 1
ATOM 1433 C CA . ARG A 1 188 ? 11.217 31.491 12.285 1.00 59.12 188 ARG A CA 1
ATOM 1434 C C . ARG A 1 18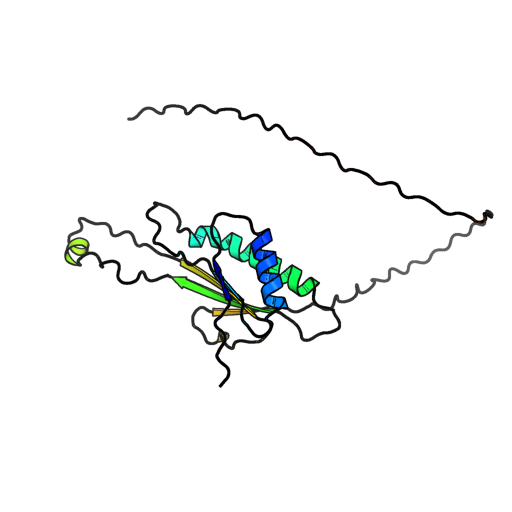8 ? 12.726 31.329 12.075 1.00 59.12 188 ARG A C 1
ATOM 1436 O O . ARG A 1 188 ? 13.437 32.288 11.781 1.00 59.12 188 ARG A O 1
ATOM 1443 N N . MET A 1 189 ? 13.210 30.098 12.169 1.00 64.75 189 MET A N 1
ATOM 1444 C CA . MET A 1 189 ? 14.614 29.745 11.953 1.00 64.75 189 MET A CA 1
ATOM 1445 C C . MET A 1 189 ? 14.932 29.683 10.445 1.00 64.75 189 MET A C 1
ATOM 1447 O O . MET A 1 189 ? 14.619 28.711 9.756 1.00 64.75 189 MET A O 1
ATOM 1451 N N . LYS A 1 190 ? 15.540 30.748 9.903 1.00 66.69 190 LYS A N 1
ATOM 1452 C CA . LYS A 1 190 ? 16.098 30.782 8.539 1.00 66.69 190 LYS A CA 1
ATOM 1453 C C . LYS A 1 190 ? 17.372 29.930 8.490 1.00 66.69 190 LYS A C 1
ATOM 1455 O O . LYS A 1 190 ? 18.423 30.372 8.940 1.00 66.69 190 LYS A O 1
ATOM 1460 N N . ARG A 1 191 ? 17.305 28.731 7.905 1.00 64.81 191 ARG A N 1
ATOM 1461 C CA . ARG A 1 191 ? 18.505 27.971 7.514 1.00 64.81 191 ARG A CA 1
ATOM 1462 C C . ARG A 1 191 ? 18.948 28.415 6.117 1.00 64.81 191 ARG A C 1
ATOM 1464 O O . ARG A 1 191 ? 18.321 28.061 5.124 1.00 64.81 191 ARG A O 1
ATOM 1471 N N . LYS A 1 192 ? 20.019 29.214 6.062 1.00 65.56 192 LYS A N 1
ATOM 1472 C CA . LYS A 1 192 ? 20.884 29.374 4.883 1.00 65.56 192 LYS A CA 1
ATOM 1473 C C . LYS A 1 192 ? 21.711 28.089 4.781 1.00 65.56 192 LYS A C 1
ATOM 1475 O O . LYS A 1 192 ? 22.546 27.852 5.645 1.00 65.56 192 LYS A O 1
ATOM 1480 N N . SER A 1 193 ? 21.459 27.252 3.779 1.00 66.50 193 SER A N 1
ATOM 1481 C CA . SER A 1 193 ? 22.385 26.182 3.399 1.00 66.50 193 SER A CA 1
ATOM 1482 C C . SER A 1 193 ? 23.137 26.626 2.153 1.00 66.50 193 SER A C 1
ATOM 1484 O O . SER A 1 193 ? 22.554 26.798 1.083 1.00 66.50 193 SER A O 1
ATOM 1486 N N . GLU A 1 194 ? 24.420 26.866 2.368 1.00 64.75 194 GLU A N 1
ATOM 1487 C CA . GLU A 1 194 ? 25.454 27.196 1.402 1.00 64.75 194 GLU A CA 1
ATOM 1488 C C . GLU A 1 194 ? 25.677 26.017 0.446 1.00 64.75 194 GLU A C 1
ATOM 1490 O O . GLU A 1 194 ? 25.840 24.873 0.870 1.00 64.75 194 GLU A O 1
ATOM 1495 N N . VAL A 1 195 ? 25.618 26.294 -0.855 1.00 59.34 195 VAL A N 1
ATOM 1496 C CA . VAL A 1 195 ? 25.851 25.322 -1.927 1.00 59.34 195 VAL A CA 1
ATOM 1497 C C . VAL A 1 195 ? 27.343 25.325 -2.234 1.00 59.34 195 VAL A C 1
ATOM 1499 O O . VAL A 1 195 ? 27.843 26.244 -2.878 1.00 59.34 195 VAL A O 1
ATOM 1502 N N . THR A 1 196 ? 28.060 24.298 -1.786 1.00 62.34 196 THR A N 1
ATOM 1503 C CA . THR A 1 196 ? 29.436 24.032 -2.219 1.00 62.34 196 THR A CA 1
ATOM 1504 C C . THR A 1 196 ? 29.394 23.238 -3.524 1.00 62.34 196 THR A C 1
ATOM 1506 O O . THR A 1 196 ? 28.949 22.091 -3.570 1.00 62.34 196 THR A O 1
ATOM 1509 N N . ALA A 1 197 ? 29.824 23.878 -4.609 1.00 62.75 197 ALA A N 1
ATOM 1510 C CA . ALA A 1 197 ? 29.982 23.259 -5.916 1.00 62.75 197 ALA A CA 1
ATOM 1511 C C . ALA A 1 197 ? 31.178 22.290 -5.901 1.00 62.75 197 ALA A C 1
ATOM 1513 O O . ALA A 1 197 ? 32.308 22.696 -5.639 1.00 62.75 197 ALA A O 1
ATOM 1514 N N . VAL A 1 198 ? 30.932 21.012 -6.199 1.00 68.81 198 VAL A N 1
ATOM 1515 C CA . VAL A 1 198 ? 31.980 20.004 -6.420 1.00 68.81 198 VAL A CA 1
ATOM 1516 C C . VAL A 1 198 ? 32.160 19.809 -7.924 1.00 68.81 198 VAL A C 1
ATOM 1518 O O . VAL A 1 198 ? 31.248 19.368 -8.625 1.00 68.81 198 VAL A O 1
ATOM 1521 N N . SER A 1 199 ? 33.347 20.159 -8.412 1.00 70.06 199 SER A N 1
ATOM 1522 C CA . SER A 1 199 ? 33.775 20.026 -9.807 1.00 70.06 199 SER A CA 1
ATOM 1523 C C . SER A 1 199 ? 33.954 18.557 -10.231 1.00 70.06 199 SER A C 1
ATOM 1525 O O . SER A 1 199 ? 34.517 17.768 -9.468 1.00 70.06 199 SER A O 1
ATOM 1527 N N . PRO A 1 200 ? 33.559 18.164 -11.458 1.00 69.19 200 PRO A N 1
ATOM 1528 C CA . PRO A 1 200 ? 33.792 16.815 -11.963 1.00 69.19 200 PRO A CA 1
ATOM 1529 C C . PRO A 1 200 ? 35.230 16.630 -12.475 1.00 69.19 200 PRO A C 1
ATOM 1531 O O . PRO A 1 200 ? 35.689 17.310 -13.394 1.00 69.19 200 PRO A O 1
ATOM 1534 N N . SER A 1 201 ? 35.922 15.651 -11.889 1.00 68.19 201 SER A N 1
ATOM 1535 C CA . SER A 1 201 ? 37.243 15.176 -12.306 1.00 68.19 201 SER A CA 1
ATOM 1536 C C . SER A 1 201 ? 37.146 14.352 -13.597 1.00 68.19 201 SER A C 1
ATOM 1538 O O . SER A 1 201 ? 36.439 13.342 -13.662 1.00 68.19 201 SER A O 1
ATOM 1540 N N . LYS A 1 202 ? 37.849 14.800 -14.644 1.00 70.69 202 LYS A N 1
ATOM 1541 C CA . LYS A 1 202 ? 38.002 14.099 -15.926 1.00 70.69 202 LYS A CA 1
ATOM 1542 C C . LYS A 1 202 ? 38.839 12.832 -15.721 1.00 70.69 202 LYS A C 1
ATOM 1544 O O . LYS A 1 202 ? 39.991 12.924 -15.309 1.00 70.69 202 LYS A O 1
ATOM 1549 N N . ARG A 1 203 ? 38.296 11.661 -16.069 1.00 64.38 203 ARG A N 1
ATOM 1550 C CA . ARG A 1 203 ? 39.095 10.435 -16.240 1.00 64.38 203 ARG A CA 1
ATOM 1551 C C . ARG A 1 203 ? 39.526 10.276 -17.705 1.00 64.38 203 ARG A C 1
ATOM 1553 O O . ARG A 1 203 ? 38.708 10.537 -18.590 1.00 64.38 203 ARG A O 1
ATOM 1560 N N . PRO A 1 204 ? 40.773 9.850 -17.968 1.00 71.56 204 PRO A N 1
ATOM 1561 C CA . PRO A 1 204 ? 41.257 9.575 -19.316 1.00 71.56 204 PRO A CA 1
ATOM 1562 C C . PRO A 1 204 ? 40.665 8.269 -19.866 1.00 71.56 204 PRO A C 1
ATOM 1564 O O . PRO A 1 204 ? 40.440 7.314 -19.123 1.00 71.56 204 PRO A O 1
ATOM 1567 N N . ARG A 1 205 ? 40.405 8.254 -21.178 1.00 67.12 205 ARG A N 1
ATOM 1568 C CA . ARG A 1 205 ? 40.076 7.051 -21.953 1.00 67.12 205 ARG A CA 1
ATOM 1569 C C . ARG A 1 205 ? 41.368 6.302 -22.286 1.00 67.12 205 ARG A C 1
ATOM 1571 O O . ARG A 1 205 ? 42.314 6.928 -22.756 1.00 67.12 205 ARG A O 1
ATOM 1578 N N . THR A 1 206 ? 41.354 4.994 -22.068 1.00 75.12 206 THR A N 1
ATOM 1579 C CA . THR A 1 206 ? 42.243 4.006 -22.694 1.00 75.12 206 THR A CA 1
ATOM 1580 C C . THR A 1 206 ? 41.448 3.248 -23.736 1.00 75.12 206 THR A C 1
ATOM 1582 O O . THR A 1 206 ? 40.290 2.901 -23.397 1.00 75.12 206 THR A O 1
#

Radius of gyration: 29.34 Å; chains: 1; bounding box: 71×53×98 Å